Protein AF-A0A7S2GM16-F1 (afdb_monomer_lite)

Organism: NCBI:txid156173

Structure (mmCIF, N/CA/C/O backbone):
data_AF-A0A7S2GM16-F1
#
_entry.id   AF-A0A7S2GM16-F1
#
loop_
_atom_site.group_PDB
_atom_site.id
_atom_site.type_symbol
_atom_site.label_atom_id
_atom_site.label_alt_id
_atom_site.label_comp_id
_atom_site.label_asym_id
_atom_site.label_entity_id
_atom_site.label_seq_id
_atom_site.pdbx_PDB_ins_code
_atom_site.Cartn_x
_atom_site.Cartn_y
_atom_site.Cartn_z
_atom_site.occupancy
_atom_site.B_iso_or_equiv
_atom_site.auth_seq_id
_atom_site.auth_comp_id
_atom_site.auth_asym_id
_atom_site.auth_atom_id
_atom_site.pdbx_PDB_model_num
ATOM 1 N N . ALA A 1 1 ? -54.257 -33.263 -71.274 1.00 41.47 1 ALA A N 1
ATOM 2 C CA . ALA A 1 1 ? -53.957 -34.257 -70.223 1.00 41.47 1 ALA A CA 1
ATOM 3 C C . ALA A 1 1 ? -53.655 -33.520 -68.919 1.00 41.47 1 ALA A C 1
ATOM 5 O O . ALA A 1 1 ? -52.638 -32.842 -68.831 1.00 41.47 1 ALA A O 1
ATOM 6 N N . PHE A 1 2 ? -54.578 -33.559 -67.954 1.00 37.59 2 PHE A N 1
ATOM 7 C CA . PHE A 1 2 ? -54.431 -32.904 -66.650 1.00 37.59 2 PHE A CA 1
ATOM 8 C C . PHE A 1 2 ? -53.407 -33.665 -65.792 1.00 37.59 2 PHE A C 1
ATOM 10 O O . PHE A 1 2 ? -53.568 -34.859 -65.560 1.00 37.59 2 PHE A O 1
ATOM 17 N N . ARG A 1 3 ? -52.358 -32.982 -65.316 1.00 39.34 3 ARG A N 1
ATOM 18 C CA . ARG A 1 3 ? -51.423 -33.506 -64.306 1.00 39.34 3 ARG A CA 1
ATOM 19 C C . ARG A 1 3 ? -51.713 -32.814 -62.976 1.00 39.34 3 ARG A C 1
ATOM 21 O O . ARG A 1 3 ? -51.320 -31.670 -62.764 1.00 39.34 3 ARG A O 1
ATOM 28 N N . THR A 1 4 ? -52.410 -33.507 -62.087 1.00 42.81 4 THR A N 1
ATOM 29 C CA . THR A 1 4 ? -52.607 -33.115 -60.689 1.00 42.81 4 THR A CA 1
ATOM 30 C C . THR A 1 4 ? -51.306 -33.342 -59.912 1.00 42.81 4 THR A C 1
ATOM 32 O O . THR A 1 4 ? -50.813 -34.461 -59.807 1.00 42.81 4 THR A O 1
ATOM 35 N N . LYS A 1 5 ? -50.709 -32.265 -59.386 1.00 40.97 5 LYS A N 1
ATOM 36 C CA . LYS A 1 5 ? -49.578 -32.330 -58.446 1.00 40.97 5 LYS A CA 1
ATOM 37 C C . LYS A 1 5 ? -50.128 -32.352 -57.020 1.00 40.97 5 LYS A C 1
ATOM 39 O O . LYS A 1 5 ? -50.580 -31.329 -56.515 1.00 40.97 5 LYS A O 1
ATOM 44 N N . THR A 1 6 ? -50.058 -33.502 -56.364 1.00 48.09 6 THR A N 1
ATOM 45 C CA . THR A 1 6 ? -50.274 -33.648 -54.922 1.00 48.09 6 THR A CA 1
ATOM 46 C C . THR A 1 6 ? -49.081 -33.054 -54.165 1.00 48.09 6 THR A C 1
ATOM 48 O O . THR A 1 6 ? -47.954 -33.538 -54.263 1.00 48.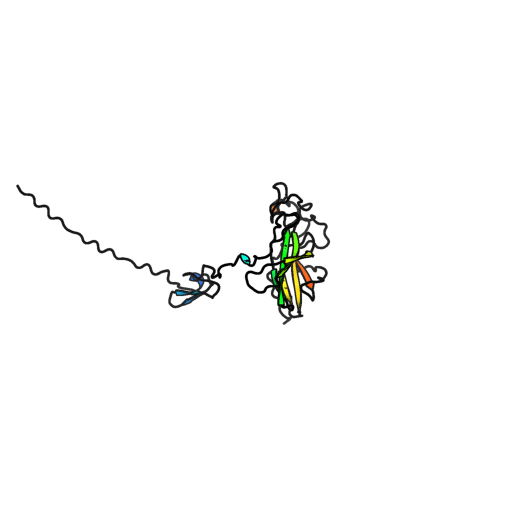09 6 THR A O 1
ATOM 51 N N . ARG A 1 7 ? -49.307 -31.963 -53.423 1.00 44.03 7 ARG A N 1
ATOM 52 C CA . ARG A 1 7 ? -48.325 -31.392 -52.487 1.00 44.03 7 ARG A CA 1
ATOM 53 C C . ARG A 1 7 ? -48.461 -32.103 -51.140 1.00 44.03 7 ARG A C 1
ATOM 55 O O . ARG A 1 7 ? -49.437 -31.900 -50.430 1.00 44.03 7 ARG A O 1
ATOM 62 N N . SER A 1 8 ? -47.472 -32.923 -50.795 1.00 45.03 8 SER A N 1
ATOM 63 C CA . SER A 1 8 ? -47.327 -33.503 -49.457 1.00 45.03 8 SER A CA 1
ATOM 64 C C . SER A 1 8 ? -46.881 -32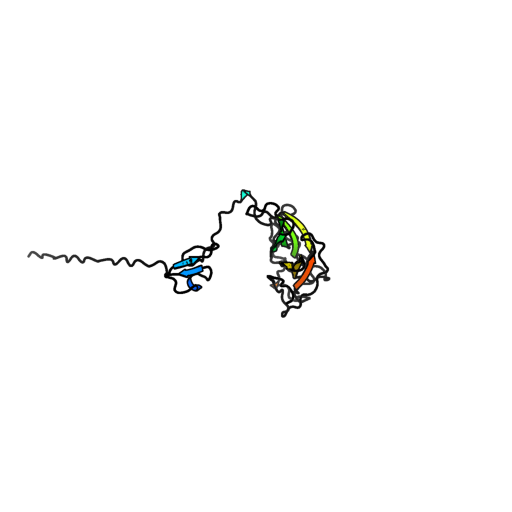.414 -48.479 1.00 45.03 8 SER A C 1
ATOM 66 O O . SER A 1 8 ? -45.767 -31.902 -48.591 1.00 45.03 8 SER A O 1
ATOM 68 N N . MET A 1 9 ? -47.734 -32.062 -47.519 1.00 44.72 9 MET A N 1
ATOM 69 C CA . MET A 1 9 ? -47.421 -31.105 -46.456 1.00 44.72 9 MET A CA 1
ATOM 70 C C . MET A 1 9 ? -46.673 -31.840 -45.335 1.00 44.72 9 MET A C 1
ATOM 72 O O . MET A 1 9 ? -47.249 -32.675 -44.644 1.00 44.72 9 MET A O 1
ATOM 76 N N . ARG A 1 10 ? -45.365 -31.591 -45.192 1.00 48.38 10 ARG A N 1
ATOM 77 C CA . ARG A 1 10 ? -44.560 -32.112 -44.077 1.00 48.38 10 ARG A CA 1
ATOM 78 C C . ARG A 1 10 ? -44.665 -31.140 -42.902 1.00 48.38 10 ARG A C 1
ATOM 80 O O . ARG A 1 10 ? -44.144 -30.032 -42.986 1.00 48.38 10 ARG A O 1
ATOM 87 N N . PHE A 1 11 ? -45.330 -31.553 -41.826 1.00 44.97 11 PHE A N 1
ATOM 88 C CA . PHE A 1 11 ? -45.277 -30.857 -40.542 1.00 44.97 11 PHE A CA 1
ATOM 89 C C . PHE A 1 11 ? -43.912 -31.112 -39.897 1.00 44.97 11 PHE A C 1
ATOM 91 O O . PHE A 1 11 ? -43.595 -32.240 -39.525 1.00 44.97 11 PHE A O 1
ATOM 98 N N . ILE A 1 12 ? -43.090 -30.069 -39.798 1.00 54.00 12 ILE A N 1
ATOM 99 C CA . ILE A 1 12 ? -41.852 -30.088 -39.018 1.00 54.00 12 ILE A CA 1
ATOM 100 C C . ILE A 1 12 ? -42.242 -29.729 -37.584 1.00 54.00 12 ILE A C 1
ATOM 102 O O . ILE A 1 12 ? -42.549 -28.576 -37.292 1.00 54.00 12 ILE A O 1
ATOM 106 N N . ILE A 1 13 ? -42.269 -30.725 -36.700 1.00 54.38 13 ILE A N 1
ATOM 107 C CA . ILE A 1 13 ? -42.375 -30.502 -35.257 1.00 54.38 13 ILE A CA 1
ATOM 108 C C . ILE A 1 13 ? -40.985 -30.070 -34.787 1.00 54.38 13 ILE A C 1
ATOM 110 O O . ILE A 1 13 ? -40.069 -30.886 -34.697 1.00 54.38 13 ILE A O 1
ATOM 114 N N . ALA A 1 14 ? -40.809 -28.774 -34.540 1.00 53.41 14 ALA A N 1
ATOM 115 C CA . ALA A 1 14 ? -39.615 -28.261 -33.888 1.00 53.41 14 ALA A CA 1
ATOM 116 C C . ALA A 1 14 ? -39.682 -28.631 -32.398 1.00 53.41 14 ALA A C 1
ATOM 118 O O . ALA A 1 14 ? -40.444 -28.029 -31.642 1.00 53.41 14 ALA A O 1
ATOM 119 N N . LEU A 1 15 ? -38.907 -29.635 -31.975 1.00 54.19 15 LEU A N 1
ATOM 120 C CA . LEU A 1 15 ? -38.633 -29.845 -30.555 1.00 54.19 15 LEU A CA 1
ATOM 121 C C . LEU A 1 15 ? -37.816 -28.650 -30.051 1.00 54.19 15 LEU A C 1
ATOM 123 O O . LEU A 1 15 ? -36.622 -28.537 -30.322 1.00 54.19 15 LEU A O 1
ATOM 127 N N . LEU A 1 16 ? -38.472 -27.757 -29.315 1.00 50.75 16 LEU A N 1
ATOM 128 C CA . LEU A 1 16 ? -37.807 -26.781 -28.462 1.00 50.75 16 LEU A CA 1
ATOM 129 C C . LEU A 1 16 ? -37.112 -27.549 -27.334 1.00 50.75 16 LEU A C 1
ATOM 131 O O . LEU A 1 16 ? -37.728 -27.893 -26.328 1.00 50.75 16 LEU A O 1
ATOM 135 N N . THR A 1 17 ? -35.827 -27.850 -27.507 1.00 53.28 17 THR A N 1
ATOM 136 C CA . THR A 1 17 ? -34.979 -28.266 -26.391 1.00 53.28 17 THR A CA 1
ATOM 137 C C . THR A 1 17 ? -34.860 -27.075 -25.445 1.00 53.28 17 THR A C 1
ATOM 139 O O . THR A 1 17 ? -34.123 -26.129 -25.734 1.00 53.28 17 THR A O 1
ATOM 142 N N . LEU A 1 18 ? -35.596 -27.101 -24.331 1.00 48.97 18 LEU A N 1
ATOM 143 C CA . LEU A 1 18 ? -35.285 -26.265 -23.176 1.00 48.97 18 LEU A CA 1
ATOM 144 C C . LEU A 1 18 ? -33.856 -26.631 -22.759 1.00 48.97 18 LEU A C 1
ATOM 146 O O . LEU A 1 18 ? -33.623 -27.696 -22.190 1.00 48.97 18 LEU A O 1
ATOM 150 N N . ARG A 1 19 ? -32.873 -25.793 -23.100 1.00 47.03 19 ARG A N 1
ATOM 151 C CA . ARG A 1 19 ? -31.551 -25.901 -22.486 1.00 47.03 19 ARG A CA 1
ATOM 152 C C . ARG A 1 19 ? -31.740 -25.523 -21.025 1.00 47.03 19 ARG A C 1
ATOM 154 O O . ARG A 1 19 ? -32.008 -24.360 -20.731 1.00 47.03 19 ARG A O 1
ATOM 161 N N . CYS A 1 20 ? -31.656 -26.515 -20.141 1.00 53.41 20 CYS A N 1
ATOM 162 C CA . CYS A 1 20 ? -31.526 -26.271 -18.715 1.00 53.41 20 CYS A CA 1
ATOM 163 C C . CYS A 1 20 ? -30.321 -25.341 -18.535 1.00 53.41 20 CYS A C 1
ATOM 165 O O . CYS A 1 20 ? -29.240 -25.610 -19.066 1.00 53.41 20 CYS A O 1
ATOM 167 N N . VAL A 1 21 ? -30.545 -24.201 -17.889 1.00 58.53 21 VAL A N 1
ATOM 168 C CA . VAL A 1 21 ? -29.470 -23.317 -17.438 1.00 58.53 21 VAL A CA 1
ATOM 169 C C . VAL A 1 21 ? -28.547 -24.188 -16.587 1.00 58.53 21 VAL A C 1
ATOM 171 O O . VAL A 1 21 ? -29.053 -24.899 -15.729 1.00 58.53 21 VAL A O 1
ATOM 174 N N . GLY A 1 22 ? -27.256 -24.231 -16.937 1.00 66.62 22 GLY A N 1
ATOM 175 C CA . GLY A 1 22 ? -26.324 -25.306 -16.576 1.00 66.62 22 GLY A CA 1
ATOM 176 C C . GLY A 1 22 ? -26.497 -25.823 -15.152 1.00 66.62 22 GLY A C 1
ATOM 177 O O . GLY A 1 22 ? -26.212 -25.105 -14.201 1.00 66.62 22 GLY A O 1
ATOM 178 N N . ALA A 1 23 ? -26.980 -27.060 -15.049 1.00 84.75 23 ALA A N 1
ATOM 179 C CA . ALA A 1 23 ? -27.006 -27.810 -13.808 1.00 84.75 23 ALA A CA 1
ATOM 180 C C . ALA A 1 23 ? -25.574 -27.948 -13.274 1.00 84.75 23 ALA A C 1
ATOM 182 O O . ALA A 1 23 ? -24.678 -28.274 -14.053 1.00 84.75 23 ALA A O 1
ATOM 183 N N . CYS A 1 24 ? -25.356 -27.691 -11.987 1.00 95.00 24 CYS A N 1
ATOM 184 C CA . CYS A 1 24 ? -24.074 -27.984 -11.347 1.00 95.00 24 CYS A CA 1
ATOM 185 C C . CYS A 1 24 ? -24.020 -29.457 -10.911 1.00 95.00 24 CYS A C 1
ATOM 187 O O . CYS A 1 24 ? -25.051 -30.035 -10.552 1.00 95.00 24 CYS A O 1
ATOM 189 N N . ASP A 1 25 ? -22.820 -30.039 -10.901 1.00 96.06 25 ASP A N 1
ATOM 190 C CA . ASP A 1 25 ? -22.561 -31.378 -10.357 1.00 96.06 25 ASP A CA 1
ATOM 191 C C . ASP A 1 25 ? -21.722 -31.308 -9.065 1.00 96.06 25 ASP A C 1
ATOM 193 O O . ASP A 1 25 ? -21.774 -32.213 -8.230 1.00 96.06 25 ASP A O 1
ATOM 197 N N . SER A 1 26 ? -20.948 -30.233 -8.876 1.00 96.19 26 SER A N 1
ATOM 198 C CA . SER A 1 26 ? -20.112 -29.999 -7.694 1.00 96.19 26 SER A CA 1
ATOM 199 C C . SER A 1 26 ? -19.930 -28.508 -7.384 1.00 96.19 26 SER A C 1
ATOM 201 O O . SER A 1 26 ? -20.184 -27.647 -8.224 1.00 96.19 26 SER A O 1
ATOM 203 N N . ASP A 1 27 ? -19.405 -28.187 -6.198 1.00 97.12 27 ASP A N 1
ATOM 204 C CA . ASP A 1 27 ? -19.079 -26.804 -5.799 1.00 97.12 27 ASP A CA 1
ATOM 205 C C . ASP A 1 27 ? -18.061 -26.126 -6.741 1.00 97.12 27 ASP A C 1
ATOM 207 O O . ASP A 1 27 ? -18.001 -24.896 -6.820 1.00 97.12 27 ASP A O 1
ATOM 211 N N . ALA A 1 28 ? -17.282 -26.913 -7.494 1.00 96.75 28 ALA A N 1
ATOM 212 C CA . ALA A 1 28 ? -16.361 -26.398 -8.504 1.00 96.75 28 ALA A CA 1
ATOM 213 C C . ALA A 1 28 ? -17.100 -25.711 -9.666 1.00 96.75 28 ALA A C 1
ATOM 215 O O . ALA A 1 28 ? -16.627 -24.691 -10.167 1.00 96.75 28 ALA A O 1
ATOM 216 N N . ASP A 1 29 ? -18.281 -26.213 -10.043 1.00 96.38 29 ASP A N 1
ATOM 217 C CA . ASP A 1 29 ? -19.138 -25.602 -11.071 1.00 96.38 29 ASP A CA 1
ATOM 218 C C . ASP A 1 29 ? -19.742 -24.275 -10.587 1.00 96.38 29 ASP A C 1
ATOM 220 O O . ASP A 1 29 ? -20.138 -23.429 -11.386 1.00 96.38 29 ASP A O 1
ATOM 224 N N . CYS A 1 30 ? -19.750 -24.067 -9.267 1.00 96.44 30 CYS A N 1
ATOM 225 C CA . CYS A 1 30 ? -20.129 -22.827 -8.598 1.00 96.44 30 CYS A CA 1
ATOM 226 C C . CYS A 1 30 ? -18.911 -21.948 -8.266 1.00 96.44 30 CYS A C 1
ATOM 228 O O . CYS A 1 30 ? -18.959 -21.130 -7.344 1.00 96.44 30 CYS A O 1
ATOM 230 N N . SER A 1 31 ? -17.792 -22.133 -8.978 1.00 96.25 31 SER A N 1
ATOM 231 C CA . SER A 1 31 ? -16.547 -21.365 -8.820 1.00 96.25 31 SER A CA 1
ATOM 232 C C . SER A 1 31 ? -15.938 -21.415 -7.411 1.00 96.25 31 SER A C 1
ATOM 234 O O . SER A 1 31 ? -15.150 -20.538 -7.058 1.00 96.25 31 SER A O 1
ATOM 236 N N . TYR A 1 32 ? -16.327 -22.395 -6.585 1.00 97.12 32 TYR A N 1
ATOM 237 C CA . TYR A 1 32 ? -16.067 -22.431 -5.137 1.00 97.12 32 TYR A CA 1
ATOM 238 C C . TYR A 1 32 ? -16.573 -21.200 -4.360 1.00 97.12 32 TYR A C 1
ATOM 240 O O . TYR A 1 32 ? -16.211 -20.988 -3.203 1.00 97.12 32 TYR A O 1
ATOM 248 N N . ASN A 1 33 ? -17.449 -20.408 -4.977 1.00 97.56 33 ASN A N 1
ATOM 249 C CA . ASN A 1 33 ? -18.100 -19.232 -4.402 1.00 97.56 33 ASN A CA 1
ATOM 250 C C . ASN A 1 33 ? -19.549 -19.539 -3.988 1.00 97.56 33 ASN A C 1
ATOM 252 O O . ASN A 1 33 ? -20.377 -18.645 -3.813 1.00 97.56 33 ASN A O 1
ATOM 256 N N . GLY A 1 34 ? -19.885 -20.816 -3.876 1.00 96.25 34 GLY A N 1
ATOM 257 C CA . GLY A 1 34 ? -21.211 -21.311 -3.566 1.00 96.25 34 GLY A CA 1
ATOM 258 C C . GLY A 1 34 ? -21.191 -22.823 -3.439 1.00 96.25 34 GLY A C 1
ATOM 259 O O . GLY A 1 34 ? -20.155 -23.456 -3.640 1.00 96.25 34 GLY A O 1
ATOM 260 N N . GLN A 1 35 ? -22.346 -23.378 -3.104 1.00 97.81 35 GLN A N 1
ATOM 261 C CA . GLN A 1 35 ? -22.551 -24.819 -3.014 1.00 97.81 35 GLN A CA 1
ATOM 262 C C . GLN A 1 35 ? -23.448 -25.289 -4.148 1.00 97.81 35 GLN A C 1
ATOM 264 O O . GLN A 1 35 ? -24.428 -24.615 -4.474 1.00 97.81 35 GLN A O 1
ATOM 269 N N . CYS A 1 36 ? -23.143 -26.449 -4.716 1.00 97.00 36 CYS A N 1
ATOM 270 C CA . CYS A 1 36 ? -24.054 -27.095 -5.643 1.00 97.00 36 CYS A CA 1
ATOM 271 C C . CYS A 1 36 ? -25.136 -27.862 -4.872 1.00 97.00 36 CYS A C 1
ATOM 273 O O . CYS A 1 36 ? -24.854 -28.868 -4.219 1.00 97.00 36 CYS A O 1
ATOM 275 N N . VAL A 1 37 ? -26.381 -27.391 -4.946 1.00 96.56 37 VAL A N 1
ATOM 276 C CA . VAL A 1 37 ? -27.532 -27.985 -4.256 1.00 96.56 37 VAL A CA 1
ATOM 277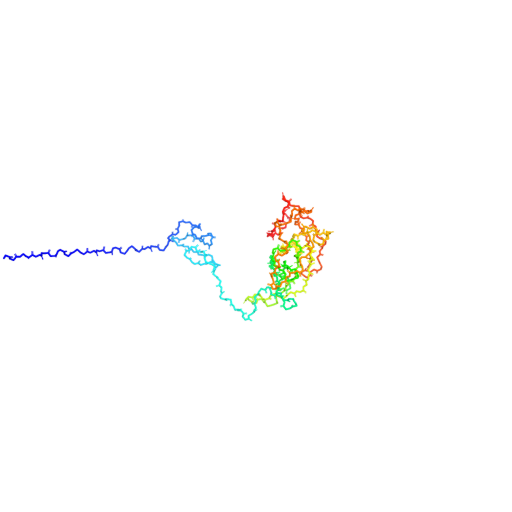 C C . VAL A 1 37 ? -28.643 -28.215 -5.269 1.00 96.56 37 VAL A C 1
ATOM 279 O O . VAL A 1 37 ? -29.067 -27.282 -5.944 1.00 96.56 37 VAL A O 1
ATOM 282 N N . ASP A 1 38 ? -29.106 -29.460 -5.393 1.00 93.94 38 ASP A N 1
ATOM 283 C CA . ASP A 1 38 ? -30.172 -29.848 -6.327 1.00 93.94 38 ASP A CA 1
ATOM 284 C C . ASP A 1 38 ? -29.935 -29.345 -7.762 1.00 93.94 38 ASP A C 1
ATOM 286 O O . ASP A 1 38 ? -30.832 -28.818 -8.418 1.00 93.94 38 ASP A O 1
ATOM 290 N N . GLN A 1 39 ? -28.698 -29.499 -8.246 1.00 94.19 39 GLN A N 1
ATOM 291 C CA . GLN A 1 39 ? -28.254 -29.036 -9.563 1.00 94.19 39 GLN A CA 1
ATOM 292 C C . GLN A 1 39 ? -28.299 -27.512 -9.770 1.00 94.19 39 GLN A C 1
ATOM 294 O O . GLN A 1 39 ? -28.187 -27.044 -10.901 1.00 94.19 39 GLN A O 1
ATOM 299 N N . ALA A 1 40 ? -28.405 -26.717 -8.707 1.00 95.50 40 ALA A N 1
ATOM 300 C CA . ALA A 1 40 ? -28.319 -25.265 -8.764 1.00 95.50 40 ALA A CA 1
ATOM 301 C C . ALA A 1 40 ? -27.238 -24.731 -7.817 1.00 95.50 40 ALA A C 1
ATOM 303 O O . ALA A 1 40 ? -27.064 -25.208 -6.696 1.00 95.50 40 ALA A O 1
ATOM 304 N N . CYS A 1 41 ? -26.521 -23.697 -8.253 1.00 97.00 41 CYS A N 1
ATOM 305 C CA . CYS A 1 41 ? -25.541 -23.041 -7.401 1.00 97.00 41 CYS A CA 1
ATOM 306 C C . CYS A 1 41 ? -26.215 -22.100 -6.398 1.00 97.00 41 CYS A C 1
ATOM 308 O O . CYS A 1 41 ? -26.831 -21.099 -6.771 1.00 97.00 41 CYS A O 1
ATOM 310 N N . LEU A 1 42 ? -26.038 -22.391 -5.110 1.00 97.50 42 LEU A N 1
ATOM 311 C CA . LEU A 1 42 ? -26.372 -21.499 -4.009 1.00 97.50 42 LEU A CA 1
ATOM 312 C C . LEU A 1 42 ? -25.136 -20.674 -3.636 1.00 97.50 42 LEU A C 1
ATOM 314 O O . LEU A 1 42 ? -24.246 -21.143 -2.926 1.00 97.50 42 LEU A O 1
ATOM 318 N N . CYS A 1 43 ? -25.069 -19.444 -4.140 1.00 97.62 43 CYS A N 1
ATOM 319 C CA . CYS A 1 43 ? -23.916 -18.570 -3.937 1.00 97.62 43 CYS A CA 1
ATOM 320 C C . CYS A 1 43 ? -23.797 -18.060 -2.501 1.00 97.62 43 CYS A C 1
ATOM 322 O O . CYS A 1 43 ? -24.795 -17.757 -1.843 1.00 97.62 43 CYS A O 1
ATOM 324 N N . VAL A 1 44 ? -22.557 -17.884 -2.039 1.00 97.06 44 VAL A N 1
ATOM 325 C CA . VAL A 1 44 ? -22.282 -17.077 -0.843 1.00 97.06 44 VAL A CA 1
ATOM 326 C C . VAL A 1 44 ? -22.626 -15.604 -1.121 1.00 97.06 44 VAL A C 1
ATOM 328 O O . VAL A 1 44 ? -22.574 -15.180 -2.278 1.00 97.06 44 VAL A O 1
ATOM 331 N N . PRO A 1 45 ? -22.957 -14.788 -0.099 1.00 96.00 45 PRO A N 1
ATOM 332 C CA . PRO A 1 45 ? -23.539 -13.454 -0.301 1.00 96.00 45 PRO A CA 1
ATOM 333 C C . PRO A 1 45 ? -22.737 -12.498 -1.200 1.00 96.00 45 PRO A C 1
ATOM 335 O O . PRO A 1 45 ? -23.311 -11.595 -1.810 1.00 96.00 45 PRO A O 1
ATOM 338 N N . GLN A 1 46 ? -21.416 -12.682 -1.277 1.00 95.94 46 GLN A N 1
ATOM 339 C CA . GLN A 1 46 ? -20.489 -11.861 -2.058 1.00 95.94 46 GLN A CA 1
ATOM 340 C C . GLN A 1 46 ? -20.544 -12.144 -3.569 1.00 95.94 46 GLN A C 1
ATOM 342 O O . GLN A 1 46 ? -19.978 -11.372 -4.348 1.00 95.94 46 GLN A O 1
ATOM 347 N N . PHE A 1 47 ? -21.221 -13.215 -3.991 1.00 97.25 47 PHE A N 1
ATOM 348 C CA . PHE A 1 47 ? -21.286 -13.662 -5.378 1.00 97.25 47 PHE A CA 1
ATOM 349 C C . PHE A 1 47 ? -22.724 -13.930 -5.823 1.00 97.25 47 PHE A C 1
ATOM 351 O O . PHE A 1 47 ? -23.636 -14.145 -5.028 1.00 97.25 47 PHE A O 1
ATOM 358 N N . ARG A 1 48 ? -22.928 -13.878 -7.134 1.00 95.94 48 ARG A N 1
ATOM 359 C CA . ARG A 1 48 ? -24.193 -14.128 -7.820 1.00 95.94 48 ARG A CA 1
ATOM 360 C C . ARG A 1 48 ? -23.918 -14.703 -9.208 1.00 95.94 48 ARG A C 1
ATOM 362 O O . ARG A 1 48 ? -22.768 -14.856 -9.613 1.00 95.94 48 ARG A O 1
ATOM 369 N N . GLY A 1 49 ? -24.988 -14.940 -9.960 1.00 94.44 49 GLY A N 1
ATOM 370 C CA . GLY A 1 49 ? -24.921 -15.592 -11.265 1.00 94.44 49 GLY A CA 1
ATOM 371 C C . GLY A 1 49 ? -25.155 -17.092 -11.137 1.00 94.44 49 GLY A C 1
ATOM 372 O O . GLY A 1 49 ? -25.187 -17.632 -10.036 1.00 94.44 49 GLY A O 1
ATOM 373 N N . ASN A 1 50 ? -25.343 -17.761 -12.271 1.00 95.00 50 ASN A N 1
ATOM 374 C CA . ASN A 1 50 ? -25.699 -19.183 -12.280 1.00 95.00 50 ASN A CA 1
ATOM 375 C C . ASN A 1 50 ? -24.551 -20.084 -11.800 1.00 95.00 50 ASN A C 1
ATOM 377 O O . ASN A 1 50 ? -24.816 -21.196 -11.368 1.00 95.00 50 ASN A O 1
ATOM 381 N N . ALA A 1 51 ? -23.307 -19.5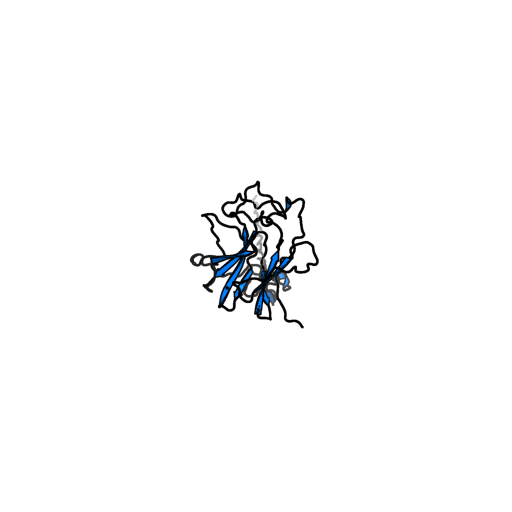98 -11.867 1.00 96.00 51 ALA A N 1
ATOM 382 C CA . ALA A 1 51 ? -22.094 -20.304 -11.453 1.00 96.00 51 ALA A CA 1
ATOM 383 C C . ALA A 1 51 ? -21.349 -19.585 -10.307 1.00 96.00 51 ALA A C 1
ATOM 385 O O . ALA A 1 51 ? -20.169 -19.847 -10.073 1.00 96.00 51 ALA A O 1
ATOM 386 N N . CYS A 1 52 ? -22.008 -18.640 -9.618 1.00 96.94 52 CYS A N 1
ATOM 387 C CA . CYS A 1 52 ? -21.403 -17.795 -8.574 1.00 96.94 52 CYS A CA 1
ATOM 388 C C . CYS A 1 52 ? -20.094 -17.109 -9.012 1.00 96.94 52 CYS A C 1
ATOM 390 O O . CYS A 1 52 ? -19.149 -16.935 -8.242 1.00 96.94 52 CYS A O 1
ATOM 392 N N . ASP A 1 53 ? -20.046 -16.723 -10.281 1.00 96.12 53 ASP A N 1
ATOM 393 C CA . ASP A 1 53 ? -18.888 -16.194 -10.998 1.00 96.12 53 ASP A CA 1
ATOM 394 C C . ASP A 1 53 ? -18.921 -14.665 -11.138 1.00 96.12 53 ASP A C 1
ATOM 396 O O . ASP A 1 53 ? -17.987 -14.048 -11.651 1.00 96.12 53 ASP A O 1
ATOM 400 N N . ILE A 1 54 ? -19.991 -14.028 -10.658 1.00 95.62 54 ILE A N 1
ATOM 401 C CA . ILE A 1 54 ? -20.179 -12.582 -10.721 1.00 95.62 54 ILE A CA 1
ATOM 402 C C . ILE A 1 54 ? -20.170 -12.026 -9.303 1.00 95.62 54 ILE A C 1
ATOM 404 O O . ILE A 1 54 ? -20.941 -12.462 -8.452 1.00 95.62 54 ILE A O 1
ATOM 408 N N . PHE A 1 55 ? -19.358 -11.002 -9.051 1.00 95.25 55 PHE A N 1
ATOM 409 C CA . PHE A 1 55 ? -19.411 -10.294 -7.776 1.00 95.25 55 PHE A CA 1
ATOM 410 C C . PHE A 1 55 ? -20.773 -9.626 -7.550 1.00 95.25 55 PHE A C 1
ATOM 412 O O . PHE A 1 55 ? -21.357 -8.985 -8.434 1.00 95.25 55 PHE A O 1
ATOM 419 N N . ASN A 1 56 ? -21.265 -9.753 -6.324 1.00 94.94 56 ASN A N 1
ATOM 420 C CA . ASN A 1 56 ? -22.511 -9.164 -5.867 1.00 94.94 56 ASN A CA 1
ATOM 421 C C . ASN A 1 56 ? -22.233 -7.872 -5.084 1.00 94.94 56 ASN A C 1
ATOM 423 O O . ASN A 1 56 ? -22.368 -7.823 -3.864 1.00 94.94 56 ASN A O 1
ATOM 427 N N . PHE A 1 57 ? -21.775 -6.834 -5.788 1.00 89.25 57 PHE A N 1
ATOM 428 C CA . PHE A 1 57 ? -21.534 -5.520 -5.192 1.00 89.25 57 PHE A CA 1
ATOM 429 C C . PHE A 1 57 ? -22.795 -4.656 -5.199 1.00 89.25 57 PHE A C 1
ATOM 431 O O . PHE A 1 57 ? -23.548 -4.645 -6.175 1.00 89.25 57 PHE A O 1
ATOM 438 N N . GLU A 1 58 ? -22.977 -3.871 -4.140 1.00 85.06 58 GLU A N 1
ATOM 439 C CA . GLU A 1 58 ? -23.911 -2.747 -4.166 1.00 85.06 58 GLU A CA 1
ATOM 440 C C . GLU A 1 58 ? -23.409 -1.652 -5.126 1.00 85.06 58 GLU A C 1
ATOM 442 O O . GLU A 1 58 ? -22.193 -1.501 -5.308 1.00 85.06 58 GLU A O 1
ATOM 447 N N . PRO A 1 59 ? -24.315 -0.872 -5.748 1.00 86.19 59 PRO A N 1
ATOM 448 C CA . PRO A 1 59 ? -23.926 0.283 -6.544 1.00 86.19 59 PRO A CA 1
ATOM 449 C C . PRO A 1 59 ? -23.048 1.252 -5.748 1.00 86.19 59 PRO A C 1
ATOM 451 O O . PRO A 1 59 ? -23.320 1.568 -4.592 1.00 86.19 59 PRO A O 1
ATOM 454 N N . LEU A 1 60 ? -22.000 1.750 -6.399 1.00 87.25 60 LEU A N 1
ATOM 455 C CA . LEU A 1 60 ? -21.066 2.691 -5.801 1.00 87.25 60 LEU A CA 1
ATOM 456 C C . LEU A 1 60 ? -21.622 4.119 -5.872 1.00 87.25 60 LEU A C 1
ATOM 458 O O . LEU A 1 60 ? -21.798 4.660 -6.964 1.00 87.25 60 LEU A O 1
ATOM 462 N N . ASP A 1 61 ? -21.839 4.748 -4.719 1.00 86.12 61 ASP A N 1
ATOM 463 C CA . ASP A 1 61 ? -22.123 6.182 -4.642 1.00 86.12 61 ASP A CA 1
ATOM 464 C C . ASP A 1 61 ? -20.818 6.984 -4.728 1.00 86.12 61 ASP A C 1
ATOM 466 O O . ASP A 1 61 ? -20.091 7.147 -3.748 1.00 86.12 61 ASP A O 1
ATOM 470 N N . LEU A 1 62 ? -20.517 7.483 -5.927 1.00 86.81 62 LEU A N 1
ATOM 471 C CA . LEU A 1 62 ? -19.307 8.261 -6.199 1.00 86.81 62 LEU A CA 1
ATOM 472 C C . LEU A 1 62 ? -19.287 9.627 -5.498 1.00 86.81 62 LEU A C 1
ATOM 474 O O . LEU A 1 62 ? -18.219 10.233 -5.405 1.00 86.81 62 LEU A O 1
ATOM 478 N N . THR A 1 63 ? -20.428 10.127 -5.010 1.00 86.88 63 THR A N 1
ATOM 479 C CA . THR A 1 63 ? -20.484 11.430 -4.325 1.00 86.88 63 THR A CA 1
ATOM 480 C C . THR A 1 63 ? -19.795 11.410 -2.961 1.00 86.88 63 THR A C 1
ATOM 482 O O . THR A 1 63 ? -19.409 12.463 -2.461 1.00 86.88 63 THR A O 1
ATOM 485 N N . LYS A 1 64 ? -19.573 10.215 -2.401 1.00 82.62 64 LYS A N 1
ATOM 486 C CA . LYS A 1 64 ? -18.885 9.990 -1.123 1.00 82.62 64 LYS A CA 1
ATOM 487 C C . LYS A 1 64 ? -17.361 9.871 -1.240 1.00 82.62 64 LYS A C 1
ATOM 489 O O . LYS A 1 64 ? -16.699 9.593 -0.249 1.00 82.62 64 LYS A O 1
ATOM 494 N N . GLY A 1 65 ? -16.804 10.034 -2.442 1.00 85.31 65 GLY A N 1
ATOM 495 C CA . GLY A 1 65 ? -15.389 9.771 -2.700 1.00 85.31 65 GLY A CA 1
ATOM 496 C C . GLY A 1 65 ? -15.073 8.272 -2.787 1.00 85.31 65 GLY A C 1
ATOM 497 O O . GLY A 1 65 ? -15.918 7.414 -2.548 1.00 85.31 65 GLY A O 1
ATOM 498 N N . THR A 1 66 ? -13.855 7.925 -3.216 1.00 88.88 66 THR A N 1
ATOM 499 C CA . THR A 1 66 ? -13.476 6.516 -3.432 1.00 88.88 66 THR A CA 1
ATOM 500 C C . THR A 1 66 ? -11.995 6.265 -3.173 1.00 88.88 66 THR A C 1
ATOM 502 O O . THR A 1 66 ? -11.144 6.744 -3.929 1.00 88.88 66 THR A O 1
ATOM 505 N N . GLY A 1 67 ? -11.686 5.424 -2.188 1.00 91.88 67 GLY A N 1
ATOM 506 C CA . GLY A 1 67 ? -10.331 4.945 -1.932 1.00 91.88 67 GLY A CA 1
ATOM 507 C C . GLY A 1 67 ? -9.348 6.070 -1.596 1.00 91.88 67 GLY A C 1
ATOM 508 O O . GLY A 1 67 ? -9.734 7.135 -1.121 1.00 91.88 67 GLY A O 1
ATOM 509 N N . LEU A 1 68 ? -8.061 5.824 -1.846 1.00 94.12 68 LEU A N 1
ATOM 510 C CA . LEU A 1 68 ? -7.001 6.823 -1.711 1.00 94.12 68 LEU A CA 1
ATOM 511 C C . LEU A 1 68 ? -6.785 7.544 -3.048 1.00 94.12 68 LEU A C 1
ATOM 513 O O . LEU A 1 68 ? -6.412 6.919 -4.042 1.00 94.12 68 LEU A O 1
ATOM 517 N N . ARG A 1 69 ? -6.992 8.864 -3.074 1.00 92.81 69 ARG A N 1
ATOM 518 C CA . ARG A 1 69 ? -6.873 9.708 -4.280 1.00 92.81 69 ARG A CA 1
ATOM 519 C C . ARG A 1 69 ? -5.849 10.825 -4.082 1.00 92.81 69 ARG A C 1
ATOM 521 O O . ARG A 1 69 ? -6.165 12.004 -4.203 1.00 92.81 69 ARG A O 1
ATOM 528 N N . THR A 1 70 ? -4.610 10.459 -3.756 1.00 92.31 70 THR A N 1
ATOM 529 C CA . THR A 1 70 ? -3.541 11.439 -3.520 1.00 92.31 70 THR A CA 1
ATOM 530 C C . THR A 1 70 ? -3.267 12.286 -4.768 1.00 92.31 70 THR A C 1
ATOM 532 O O . THR A 1 70 ? -2.871 11.774 -5.819 1.00 92.31 70 THR A O 1
ATOM 535 N N . VAL A 1 71 ? -3.405 13.605 -4.620 1.00 90.56 71 VAL A N 1
ATOM 536 C CA . VAL A 1 71 ? -2.972 14.615 -5.594 1.00 90.56 71 VAL A CA 1
ATOM 537 C C . VAL A 1 71 ? -1.859 15.443 -4.963 1.00 90.56 71 VAL A C 1
ATOM 539 O O . VAL A 1 71 ? -1.985 15.915 -3.833 1.00 90.56 71 VAL A O 1
ATOM 542 N N . ARG A 1 72 ? -0.749 15.617 -5.682 1.00 84.06 72 ARG A N 1
ATOM 543 C CA . ARG A 1 72 ? 0.389 16.429 -5.241 1.00 84.06 72 ARG A CA 1
ATOM 544 C C . ARG A 1 72 ? 0.793 17.379 -6.357 1.00 84.06 72 ARG A C 1
ATOM 546 O O . ARG A 1 72 ? 1.114 16.919 -7.446 1.00 84.06 72 ARG A O 1
ATOM 553 N N . SER A 1 73 ? 0.813 18.681 -6.067 1.00 85.69 73 SER A N 1
ATOM 554 C CA . SER A 1 73 ? 1.160 19.723 -7.050 1.00 85.69 73 SER A CA 1
ATOM 555 C C . SER A 1 73 ? 0.351 19.572 -8.347 1.00 85.69 73 SER A C 1
ATOM 557 O O . SER A 1 73 ? 0.926 19.466 -9.426 1.00 85.69 73 SER A O 1
ATOM 559 N N . ASP A 1 74 ? -0.974 19.453 -8.207 1.00 88.19 74 ASP A N 1
ATOM 560 C CA . ASP A 1 74 ? -1.942 19.257 -9.301 1.00 88.19 74 ASP A CA 1
ATOM 561 C C . ASP A 1 74 ? -1.716 18.007 -10.168 1.00 88.19 74 ASP A C 1
ATOM 563 O O . ASP A 1 74 ? -2.234 17.893 -11.276 1.00 88.19 74 ASP A O 1
ATOM 567 N N . SER A 1 75 ? -0.962 17.036 -9.650 1.00 92.31 75 SER A N 1
ATOM 568 C CA . SER A 1 75 ? -0.615 15.805 -10.349 1.00 92.31 75 SER A CA 1
ATOM 569 C C . SER A 1 75 ? -1.024 14.586 -9.529 1.00 92.31 75 SER A C 1
ATOM 571 O O . SER A 1 75 ? -0.695 14.474 -8.343 1.00 92.31 75 SER A O 1
ATOM 573 N N . GLN A 1 76 ? -1.745 13.656 -10.158 1.00 94.25 76 GLN A N 1
ATOM 574 C CA . GLN A 1 76 ? -2.143 12.406 -9.505 1.00 94.25 76 GLN A CA 1
ATOM 575 C C . GLN A 1 76 ? -0.919 11.539 -9.190 1.00 94.25 76 GLN A C 1
ATOM 577 O O . GLN A 1 76 ? 0.050 11.488 -9.955 1.00 94.25 76 GLN A O 1
ATOM 582 N N . VAL A 1 77 ? -0.974 10.847 -8.056 1.00 94.81 77 VAL A N 1
ATOM 583 C CA . VAL A 1 77 ? 0.074 9.936 -7.594 1.00 94.81 77 VAL A CA 1
ATOM 584 C C . VAL A 1 77 ? -0.414 8.501 -7.744 1.00 94.81 77 VAL A C 1
ATOM 586 O O . VAL A 1 77 ? -1.528 8.180 -7.339 1.00 94.81 77 VAL A O 1
ATOM 589 N N . SER A 1 78 ? 0.423 7.630 -8.310 1.00 95.94 78 SER A N 1
ATOM 590 C CA . SER A 1 78 ? 0.120 6.198 -8.320 1.00 95.94 78 SER A CA 1
ATOM 591 C C . SER A 1 78 ? 0.319 5.613 -6.932 1.00 95.94 78 SER A C 1
ATOM 593 O O . SER A 1 78 ? 1.303 5.931 -6.257 1.00 95.94 78 SER A O 1
ATOM 595 N N . SER A 1 79 ? -0.549 4.684 -6.558 1.00 95.38 79 SER A N 1
ATOM 596 C CA . SER A 1 79 ? -0.419 3.884 -5.348 1.00 95.38 79 SER A CA 1
ATOM 597 C C . SER A 1 79 ? -0.626 2.394 -5.640 1.00 95.38 79 SER A C 1
ATOM 599 O O . SER A 1 79 ? -1.183 2.028 -6.676 1.00 95.38 79 SER A O 1
ATOM 601 N N . TRP A 1 80 ? -0.113 1.531 -4.764 1.00 93.31 80 TRP A N 1
ATOM 602 C CA . TRP A 1 80 ? -0.224 0.070 -4.857 1.00 93.31 80 TRP A CA 1
ATOM 603 C C . TRP A 1 80 ? -0.197 -0.572 -3.468 1.00 93.31 80 TRP A C 1
ATOM 605 O O . TRP A 1 80 ? 0.355 0.007 -2.534 1.00 93.31 80 TRP A O 1
ATOM 615 N N . GLY A 1 81 ? -0.770 -1.773 -3.342 1.00 86.62 81 GLY A N 1
ATOM 616 C CA . GLY A 1 81 ? -0.687 -2.573 -2.116 1.00 86.62 81 GLY A CA 1
ATOM 617 C C . GLY A 1 81 ? -1.275 -1.862 -0.896 1.00 86.62 81 GLY A C 1
ATOM 618 O O . GLY A 1 81 ? -0.568 -1.626 0.075 1.00 86.62 81 GLY A O 1
ATOM 619 N N . GLY A 1 82 ? -2.546 -1.456 -0.973 1.00 87.50 82 GLY A N 1
ATOM 620 C CA . GLY A 1 82 ? -3.243 -0.781 0.123 1.00 87.50 82 GLY A CA 1
ATOM 621 C C . GLY A 1 82 ? -3.772 -1.769 1.164 1.00 87.50 82 GLY A C 1
ATOM 622 O O . GLY A 1 82 ? -4.834 -2.353 0.963 1.00 87.50 82 GLY A O 1
ATOM 623 N N . SER A 1 83 ? -3.071 -1.926 2.286 1.00 92.38 83 SER A N 1
ATOM 624 C CA . SER A 1 83 ? -3.556 -2.697 3.436 1.00 92.38 83 SER A CA 1
ATOM 625 C C . SER A 1 83 ? -4.473 -1.838 4.291 1.00 92.38 83 SER A C 1
ATOM 627 O O . SER A 1 83 ? -4.032 -0.813 4.809 1.00 92.38 83 SER A O 1
ATOM 629 N N . VAL A 1 84 ? -5.724 -2.267 4.467 1.00 94.19 84 VAL A N 1
ATOM 630 C CA . VAL A 1 84 ? -6.738 -1.554 5.254 1.00 94.19 84 VAL A CA 1
ATOM 631 C C . VAL A 1 84 ? -7.070 -2.332 6.521 1.00 94.19 84 VAL A C 1
ATOM 633 O O . VAL A 1 84 ? -7.354 -3.526 6.456 1.00 94.19 84 VAL A O 1
ATOM 636 N N . LEU A 1 85 ? -7.082 -1.647 7.662 1.00 94.06 85 LEU A N 1
ATOM 637 C CA . LEU A 1 85 ? -7.467 -2.213 8.950 1.00 94.06 85 LEU A CA 1
ATOM 638 C C . LEU A 1 85 ? -8.314 -1.208 9.733 1.00 94.06 85 LEU A C 1
ATOM 640 O O . LEU A 1 85 ? -7.987 -0.023 9.783 1.00 94.06 85 LEU A O 1
ATOM 644 N N . GLN A 1 86 ? -9.391 -1.687 10.353 1.00 94.38 86 GLN A N 1
ATOM 645 C CA . GLN A 1 86 ? -10.103 -0.914 11.365 1.00 94.38 86 GLN A CA 1
ATOM 646 C C . GLN A 1 86 ? -9.333 -1.016 12.686 1.00 94.38 86 GLN A C 1
ATOM 648 O O . GLN A 1 86 ? -9.105 -2.125 13.172 1.00 94.38 86 GLN A O 1
ATOM 653 N N . ALA A 1 87 ? -8.881 0.115 13.221 1.00 93.62 87 ALA A N 1
ATOM 654 C CA . ALA A 1 87 ? -8.098 0.165 14.454 1.00 93.62 87 ALA A CA 1
ATOM 655 C C . ALA A 1 87 ? -8.985 0.387 15.691 1.00 93.62 87 ALA A C 1
ATOM 657 O O . ALA A 1 87 ? -10.200 0.557 15.586 1.00 93.62 87 ALA A O 1
ATOM 658 N N . ASP A 1 88 ? -8.368 0.386 16.876 1.00 92.19 88 ASP A N 1
ATOM 659 C CA . ASP A 1 88 ? -9.080 0.547 18.159 1.00 92.19 88 ASP A CA 1
ATOM 660 C C . ASP A 1 88 ? -9.721 1.925 18.341 1.00 92.19 88 ASP A C 1
ATOM 662 O O . ASP A 1 88 ? -10.631 2.081 19.151 1.00 92.19 88 ASP A O 1
ATOM 666 N N . ASP A 1 89 ? -9.254 2.929 17.599 1.00 93.19 89 ASP A N 1
ATOM 667 C CA . ASP A 1 89 ? -9.867 4.258 17.559 1.00 93.19 89 ASP A CA 1
ATOM 668 C C . ASP A 1 89 ? -11.169 4.286 16.733 1.00 93.19 89 ASP A C 1
ATOM 670 O O . ASP A 1 89 ? -11.826 5.323 16.636 1.00 93.19 89 ASP A O 1
ATOM 674 N N . GLY A 1 90 ? -11.559 3.145 16.155 1.00 93.25 90 GLY A N 1
ATOM 675 C CA . GLY A 1 90 ? -12.755 2.972 15.340 1.00 93.25 90 GLY A CA 1
ATOM 676 C C . GLY A 1 90 ? -12.594 3.422 13.888 1.00 93.25 90 GLY A C 1
ATOM 677 O O . GLY A 1 90 ? -13.520 3.209 13.099 1.00 93.25 90 GLY A O 1
ATOM 678 N N . LEU A 1 91 ? -11.446 4.000 13.517 1.00 95.56 91 LEU A N 1
ATOM 679 C CA . LEU A 1 91 ? -11.176 4.514 12.179 1.00 95.56 91 LEU A CA 1
ATOM 680 C C . LEU A 1 91 ? -10.623 3.417 11.266 1.00 95.56 91 LEU A C 1
ATOM 682 O O . LEU A 1 91 ? -10.041 2.422 11.709 1.00 95.56 91 LEU A O 1
ATOM 686 N N . PHE A 1 92 ? -10.772 3.619 9.958 1.00 96.12 92 PHE A N 1
ATOM 687 C CA . PHE A 1 92 ? -10.118 2.773 8.966 1.00 96.12 92 PHE A CA 1
ATOM 688 C C . PHE A 1 92 ? -8.774 3.383 8.591 1.00 96.12 92 PHE A C 1
ATOM 690 O O . PHE A 1 92 ? -8.705 4.485 8.044 1.00 96.12 92 PHE A O 1
ATOM 697 N N . HIS A 1 93 ? -7.700 2.643 8.836 1.00 97.12 93 HIS A N 1
ATOM 698 C CA . HIS A 1 93 ? -6.351 3.022 8.447 1.00 97.12 93 HIS A CA 1
ATOM 699 C C . HIS A 1 93 ? -5.926 2.233 7.222 1.00 97.12 93 HIS A C 1
ATOM 701 O O . HIS A 1 93 ? -6.086 1.017 7.169 1.00 97.12 93 HIS A O 1
ATOM 707 N N . MET A 1 94 ? -5.347 2.937 6.258 1.00 97.25 94 MET A N 1
ATOM 708 C CA . MET A 1 94 ? -4.711 2.361 5.088 1.00 97.25 94 MET A CA 1
ATOM 709 C C . MET A 1 94 ? -3.213 2.639 5.129 1.00 97.25 94 MET A C 1
ATOM 711 O O . MET A 1 94 ? -2.792 3.778 5.345 1.00 97.25 94 MET A O 1
ATOM 715 N N . TRP A 1 95 ? -2.414 1.621 4.836 1.00 97.56 95 TRP A N 1
ATOM 716 C CA . TRP A 1 95 ? -1.016 1.790 4.460 1.00 97.56 95 TRP A CA 1
ATOM 717 C C . TRP A 1 95 ? -0.849 1.361 3.018 1.00 97.56 95 TRP A C 1
ATOM 719 O O . TRP A 1 95 ? -1.280 0.275 2.651 1.00 97.56 95 TRP A O 1
ATOM 729 N N . SER A 1 96 ? -0.267 2.228 2.198 1.00 96.94 96 SER A N 1
ATOM 730 C CA . SER A 1 96 ? -0.130 1.993 0.761 1.00 96.94 96 SER A CA 1
ATOM 731 C C . SER A 1 96 ? 1.257 2.397 0.298 1.00 96.94 96 SER A C 1
ATOM 733 O O . SER A 1 96 ? 1.810 3.391 0.776 1.00 96.94 96 SER A O 1
ATOM 735 N N . ALA A 1 97 ? 1.793 1.671 -0.680 1.00 96.50 97 ALA A N 1
ATOM 736 C CA . ALA A 1 97 ? 2.897 2.182 -1.471 1.00 96.50 97 ALA A CA 1
ATOM 737 C C . ALA A 1 97 ? 2.406 3.368 -2.314 1.00 96.50 97 ALA A C 1
ATOM 739 O O . ALA A 1 97 ? 1.334 3.296 -2.912 1.00 96.50 97 ALA A O 1
ATOM 740 N N . GLU A 1 98 ? 3.187 4.442 -2.363 1.00 96.69 98 GLU A N 1
ATOM 741 C CA . GLU A 1 98 ? 3.006 5.598 -3.239 1.00 96.69 98 GLU A CA 1
ATOM 742 C C . GLU A 1 98 ? 4.261 5.810 -4.082 1.00 96.69 98 GLU A C 1
ATOM 744 O O . GLU A 1 98 ? 5.387 5.788 -3.579 1.00 96.69 98 GLU A O 1
ATOM 749 N N . MET A 1 99 ? 4.063 6.097 -5.364 1.00 96.12 99 MET A N 1
ATOM 750 C CA . MET A 1 99 ? 5.145 6.398 -6.290 1.00 96.12 99 MET A CA 1
ATOM 751 C C . MET A 1 99 ? 5.459 7.893 -6.241 1.00 96.12 99 MET A C 1
ATOM 753 O O . MET A 1 99 ? 4.706 8.739 -6.727 1.00 96.12 99 MET A O 1
ATOM 757 N N . THR A 1 100 ? 6.607 8.235 -5.662 1.00 95.19 100 THR A N 1
ATOM 758 C CA . THR A 1 100 ? 7.086 9.623 -5.607 1.00 95.19 100 THR A CA 1
ATOM 759 C C . THR A 1 100 ? 7.219 10.246 -7.002 1.00 95.19 100 THR A C 1
ATOM 761 O O . THR A 1 100 ? 7.421 9.549 -8.001 1.00 95.19 100 THR A O 1
ATOM 764 N N . HIS A 1 101 ? 7.143 11.581 -7.065 1.00 95.19 101 HIS A N 1
ATOM 765 C CA . HIS A 1 101 ? 7.233 12.369 -8.305 1.00 95.19 101 HIS A CA 1
ATOM 766 C C . HIS A 1 101 ? 6.117 12.080 -9.326 1.00 95.19 101 HIS A C 1
ATOM 768 O O . HIS A 1 101 ? 6.344 12.201 -10.526 1.00 95.19 101 HIS A O 1
ATOM 774 N N . SER A 1 102 ? 4.929 11.673 -8.859 1.00 96.19 102 SER A N 1
ATOM 775 C CA . SER A 1 102 ? 3.755 11.398 -9.708 1.00 96.19 102 SER A CA 1
ATOM 776 C C . SER A 1 102 ? 4.041 10.410 -10.840 1.00 96.19 102 SER A C 1
ATOM 778 O O . SER A 1 102 ? 3.512 10.510 -11.947 1.00 96.19 102 SER A O 1
ATOM 780 N N . THR A 1 103 ? 4.928 9.460 -10.561 1.00 96.44 103 THR A N 1
ATOM 781 C CA . THR A 1 103 ? 5.336 8.419 -11.499 1.00 96.44 103 THR A CA 1
ATOM 782 C C . THR A 1 103 ? 4.360 7.238 -11.467 1.00 96.44 103 THR A C 1
ATOM 784 O O . THR A 1 103 ? 3.516 7.119 -10.576 1.00 96.44 103 THR A O 1
ATOM 787 N N . GLY A 1 104 ? 4.441 6.374 -12.478 1.00 96.19 104 GLY A N 1
ATOM 788 C CA . GLY A 1 104 ? 3.675 5.129 -12.559 1.00 96.19 104 GLY A CA 1
ATOM 789 C C . GLY A 1 104 ? 4.321 3.968 -11.817 1.00 96.19 104 GLY A C 1
ATOM 790 O O . GLY A 1 104 ? 5.509 4.005 -11.499 1.00 96.19 104 GLY A O 1
ATOM 791 N N . ILE A 1 105 ? 3.554 2.895 -11.605 1.00 94.75 105 ILE A N 1
ATOM 792 C CA . ILE A 1 105 ? 3.994 1.697 -10.867 1.00 94.75 105 ILE A CA 1
ATOM 793 C C . ILE A 1 105 ? 5.281 1.071 -11.413 1.00 94.75 105 ILE A C 1
ATOM 795 O O . ILE A 1 105 ? 6.049 0.510 -10.647 1.00 94.75 105 ILE A O 1
ATOM 799 N N . LYS A 1 106 ? 5.597 1.231 -12.705 1.00 94.06 106 LYS A N 1
ATOM 800 C CA . LYS A 1 106 ? 6.802 0.633 -13.308 1.00 94.06 106 LYS A CA 1
ATOM 801 C C . LYS A 1 106 ? 8.118 1.010 -12.606 1.00 94.06 106 LYS A C 1
ATOM 803 O O . LYS A 1 106 ? 9.084 0.275 -12.735 1.00 94.06 106 LYS A O 1
ATOM 808 N N . VAL A 1 107 ? 8.169 2.146 -11.898 1.00 94.19 107 VAL A N 1
ATOM 809 C CA . VAL A 1 107 ? 9.365 2.616 -11.166 1.00 94.19 107 VAL A CA 1
ATOM 810 C C . VAL A 1 107 ? 9.325 2.278 -9.669 1.00 94.19 107 VAL A C 1
ATOM 812 O O . VAL A 1 107 ? 10.016 2.915 -8.873 1.00 94.19 107 VAL A O 1
ATOM 815 N N . TRP A 1 108 ? 8.502 1.313 -9.250 1.00 93.00 108 TRP A N 1
ATOM 816 C CA . TRP A 1 108 ? 8.303 0.960 -7.840 1.00 93.00 108 TRP A CA 1
ATOM 817 C C . TRP A 1 108 ? 9.623 0.715 -7.085 1.00 93.00 108 TRP A C 1
ATOM 819 O O . TRP A 1 108 ? 9.778 1.216 -5.971 1.00 93.00 108 TRP A O 1
ATOM 829 N N . LEU A 1 109 ? 10.616 0.080 -7.725 1.00 90.62 109 LEU A N 1
ATOM 830 C CA . LEU A 1 109 ? 11.950 -0.162 -7.152 1.00 90.62 109 LEU A CA 1
ATOM 831 C C . LEU A 1 109 ? 12.702 1.104 -6.722 1.00 90.62 109 LEU A C 1
ATOM 833 O O . LEU A 1 109 ? 13.534 1.053 -5.820 1.00 90.62 109 LEU A O 1
ATOM 837 N N . THR A 1 110 ? 12.462 2.239 -7.376 1.00 91.62 110 THR A N 1
ATOM 838 C CA . THR A 1 110 ? 13.232 3.473 -7.149 1.00 91.62 110 THR A CA 1
ATOM 839 C C . THR A 1 110 ? 12.403 4.599 -6.558 1.00 91.62 110 THR A C 1
ATOM 841 O O . THR A 1 110 ? 12.966 5.594 -6.115 1.00 91.62 110 THR A O 1
ATOM 844 N N . ASN A 1 111 ? 11.075 4.488 -6.581 1.00 94.44 111 ASN A N 1
ATOM 845 C CA . ASN A 1 111 ? 10.180 5.594 -6.249 1.00 94.44 111 ASN A CA 1
ATOM 846 C C . ASN A 1 111 ? 9.138 5.256 -5.188 1.00 94.44 111 ASN A C 1
ATOM 848 O O . ASN A 1 111 ? 8.442 6.181 -4.764 1.00 94.44 111 ASN A O 1
ATOM 852 N N . SER A 1 112 ? 9.020 3.994 -4.772 1.00 95.00 112 SER A N 1
ATOM 853 C CA . SER A 1 112 ? 8.021 3.597 -3.785 1.00 95.00 112 SER A CA 1
ATOM 854 C C . SER A 1 112 ? 8.393 4.060 -2.380 1.00 95.00 112 SER A C 1
ATOM 856 O O . SER A 1 112 ? 9.476 3.749 -1.887 1.00 95.00 112 SER A O 1
ATOM 858 N N . GLN A 1 113 ? 7.464 4.757 -1.737 1.00 95.94 113 GLN A N 1
ATOM 859 C CA . GLN A 1 113 ? 7.445 5.052 -0.303 1.00 95.94 113 GLN A CA 1
ATOM 860 C C . GLN A 1 113 ? 6.165 4.460 0.299 1.00 95.94 113 GLN A C 1
ATOM 862 O O . GLN A 1 113 ? 5.180 4.306 -0.419 1.00 95.94 113 GLN A O 1
ATOM 867 N N . ILE A 1 114 ? 6.117 4.217 1.606 1.00 97.56 114 ILE A N 1
ATOM 868 C CA . ILE A 1 114 ? 4.868 3.832 2.279 1.00 97.56 114 ILE A CA 1
ATOM 869 C C . ILE A 1 114 ? 4.241 5.062 2.910 1.00 97.56 114 ILE A C 1
ATOM 871 O O . ILE A 1 114 ? 4.904 5.812 3.633 1.00 97.56 114 ILE A O 1
ATOM 875 N N . VAL A 1 115 ? 2.946 5.246 2.683 1.00 97.94 115 VAL A N 1
ATOM 876 C CA . VAL A 1 115 ? 2.146 6.282 3.334 1.00 97.94 115 VAL A CA 1
ATOM 877 C C . VAL A 1 115 ? 1.060 5.695 4.206 1.00 97.94 115 VAL A C 1
ATOM 879 O O . VAL A 1 115 ? 0.613 4.574 3.989 1.00 97.94 115 VAL A O 1
ATOM 882 N N . HIS A 1 116 ? 0.632 6.493 5.177 1.00 98.19 116 HIS A N 1
ATOM 883 C CA . HIS A 1 116 ? -0.544 6.251 5.999 1.00 98.19 116 HIS A CA 1
ATOM 884 C C . HIS A 1 116 ? -1.681 7.153 5.531 1.00 98.19 116 HIS A C 1
ATOM 886 O O . HIS A 1 116 ? -1.465 8.350 5.321 1.00 98.19 116 HIS A O 1
ATOM 892 N N . ALA A 1 117 ? -2.874 6.595 5.391 1.00 97.50 117 ALA A N 1
ATOM 893 C CA . ALA A 1 117 ? -4.106 7.308 5.098 1.00 97.50 117 ALA A CA 1
ATOM 894 C C . ALA A 1 117 ? -5.229 6.824 6.023 1.00 97.50 117 ALA A C 1
ATOM 896 O O . ALA A 1 117 ? -5.159 5.721 6.563 1.00 97.50 117 ALA A O 1
ATOM 897 N N . ILE A 1 118 ? -6.243 7.658 6.234 1.00 97.19 118 ILE A N 1
ATOM 898 C CA . ILE A 1 118 ? -7.337 7.386 7.174 1.00 97.19 118 ILE A CA 1
ATOM 899 C C . ILE A 1 118 ? -8.669 7.708 6.508 1.00 97.19 118 ILE A C 1
ATOM 901 O O . ILE A 1 118 ? -8.777 8.742 5.851 1.00 97.19 118 ILE A O 1
ATOM 905 N N . ALA A 1 119 ? -9.663 6.847 6.708 1.00 95.62 119 ALA A N 1
ATOM 906 C CA . ALA A 1 119 ? -11.065 7.155 6.467 1.00 95.62 119 ALA A CA 1
ATOM 907 C C . ALA A 1 119 ? -11.781 7.279 7.819 1.00 95.62 119 ALA A C 1
ATOM 909 O O . ALA A 1 119 ? -11.746 6.357 8.639 1.00 95.62 119 ALA A O 1
ATOM 910 N N . THR A 1 120 ? -12.383 8.446 8.065 1.00 91.12 120 THR A N 1
ATOM 911 C CA . THR A 1 120 ? -13.110 8.738 9.311 1.00 91.12 120 THR A CA 1
ATOM 912 C C . THR A 1 120 ? -14.592 8.413 9.220 1.00 91.12 120 THR A C 1
ATOM 914 O O . THR A 1 120 ? -15.211 8.110 10.235 1.00 91.12 120 THR A O 1
ATOM 917 N N . ASP A 1 121 ? -15.162 8.482 8.017 1.00 84.94 121 ASP A N 1
ATOM 918 C CA . ASP A 1 121 ? -16.504 7.977 7.763 1.00 84.94 121 ASP A CA 1
ATOM 919 C C . ASP A 1 121 ? -16.433 6.465 7.527 1.00 84.94 121 ASP A C 1
ATOM 921 O O . ASP A 1 121 ? -15.674 5.982 6.683 1.00 84.94 121 ASP A O 1
ATOM 925 N N . SER A 1 122 ? -17.216 5.716 8.301 1.00 76.38 122 SER A N 1
ATOM 926 C CA . SER A 1 122 ? -17.358 4.273 8.130 1.00 76.38 122 SER A CA 1
ATOM 927 C C . SER A 1 122 ? -18.379 3.908 7.045 1.00 76.38 122 SER A C 1
ATOM 929 O O . SER A 1 122 ? -18.507 2.732 6.685 1.00 76.38 122 SER A O 1
ATOM 931 N N . SER A 1 123 ? -19.105 4.898 6.512 1.00 80.25 123 SER A N 1
ATOM 932 C CA . SER A 1 123 ? -20.032 4.713 5.408 1.00 80.25 123 SER A CA 1
ATOM 933 C C . SER A 1 123 ? -19.261 4.383 4.130 1.00 80.25 123 SER A C 1
ATOM 935 O O . SER A 1 123 ? -18.289 5.035 3.761 1.00 80.25 123 SER A O 1
ATOM 937 N N . ARG A 1 124 ? -19.663 3.293 3.471 1.00 81.69 124 ARG A N 1
ATOM 938 C CA . ARG A 1 124 ? -19.039 2.857 2.221 1.00 81.69 124 ARG A CA 1
ATOM 939 C C . ARG A 1 124 ? -19.590 3.683 1.045 1.00 81.69 124 ARG A C 1
ATOM 941 O O . ARG A 1 124 ? -20.781 4.025 1.061 1.00 81.69 124 ARG A O 1
ATOM 948 N N . PRO A 1 125 ? -18.777 3.932 0.001 1.00 88.12 125 PRO A N 1
ATOM 949 C CA . PRO A 1 125 ? -17.337 3.653 -0.087 1.00 88.12 125 PRO A CA 1
ATOM 950 C C . PRO A 1 125 ? -16.483 4.511 0.852 1.00 88.12 125 PRO A C 1
ATOM 952 O O . PRO A 1 125 ? -16.807 5.657 1.122 1.00 88.12 125 PRO A O 1
ATOM 955 N N . PHE A 1 126 ? -15.359 3.952 1.305 1.00 90.25 126 PHE A N 1
ATOM 956 C CA . PHE A 1 126 ? -14.405 4.687 2.132 1.00 90.25 126 PHE A CA 1
ATOM 957 C C . PHE A 1 126 ? -13.604 5.679 1.286 1.00 90.25 126 PHE A C 1
ATOM 959 O O . PHE A 1 126 ? -12.950 5.278 0.316 1.00 90.25 126 PHE A O 1
ATOM 966 N N . GLU A 1 127 ? -13.590 6.943 1.694 1.00 93.25 127 GLU A N 1
ATOM 967 C CA . GLU A 1 127 ? -12.646 7.949 1.214 1.00 93.25 127 GLU A CA 1
ATOM 968 C C . GLU A 1 127 ? -11.457 8.043 2.177 1.00 93.25 127 GLU A C 1
ATOM 970 O O . GLU A 1 127 ? -11.612 8.361 3.356 1.00 93.25 127 GLU A O 1
ATOM 975 N N . PHE A 1 128 ? -10.252 7.759 1.677 1.00 95.19 128 PHE A N 1
ATOM 976 C CA . PHE A 1 128 ? -9.030 7.797 2.476 1.00 95.19 128 PHE A CA 1
ATOM 977 C C . PHE A 1 128 ? -8.259 9.093 2.248 1.00 95.19 128 PHE A C 1
ATOM 979 O O . PHE A 1 128 ? -7.814 9.393 1.136 1.00 95.19 128 PHE A O 1
ATOM 986 N N . VAL A 1 129 ? -7.993 9.806 3.340 1.00 94.94 129 VAL A N 1
ATOM 987 C CA . VAL A 1 129 ? -7.174 11.018 3.351 1.00 94.94 129 VAL A CA 1
ATOM 988 C C . VAL A 1 129 ? -5.751 10.671 3.771 1.00 94.94 129 VAL A C 1
ATOM 990 O O . VAL A 1 129 ? -5.515 10.175 4.878 1.00 94.94 129 VAL A O 1
ATOM 993 N N . ARG A 1 130 ? -4.783 10.953 2.894 1.00 96.25 130 ARG A N 1
ATOM 994 C CA . ARG A 1 130 ? -3.349 10.773 3.156 1.00 96.25 130 ARG A CA 1
ATOM 995 C C . ARG A 1 130 ? -2.897 11.631 4.339 1.00 96.25 130 ARG A C 1
ATOM 997 O O . ARG A 1 130 ? -3.040 12.847 4.316 1.00 96.25 130 ARG A O 1
ATOM 1004 N N . GLN A 1 131 ? -2.257 11.000 5.317 1.00 97.00 131 GLN A N 1
ATOM 1005 C CA . GLN A 1 131 ? -1.754 11.648 6.527 1.00 97.00 131 GLN A CA 1
ATOM 1006 C C . GLN A 1 131 ? -0.260 11.958 6.422 1.00 97.00 131 GLN A C 1
ATOM 1008 O O . GLN A 1 131 ? 0.162 13.108 6.526 1.00 97.00 131 GLN A O 1
ATOM 1013 N N . LYS A 1 132 ? 0.571 10.930 6.207 1.00 97.00 132 LYS A N 1
ATOM 1014 C CA . LYS A 1 132 ? 2.034 11.072 6.243 1.00 97.00 132 LYS A CA 1
ATOM 1015 C C . LYS A 1 132 ? 2.767 9.972 5.491 1.00 97.00 132 LYS A C 1
ATOM 1017 O O . LYS A 1 132 ? 2.201 8.928 5.186 1.00 97.00 132 LYS A O 1
ATOM 1022 N N . VAL A 1 133 ? 4.053 10.213 5.236 1.00 97.31 133 VAL A N 1
ATOM 1023 C CA . VAL A 1 133 ? 5.006 9.155 4.876 1.00 97.31 133 VAL A CA 1
ATOM 1024 C C . VAL A 1 133 ? 5.368 8.394 6.148 1.00 97.31 133 VAL A C 1
ATOM 1026 O O . VAL A 1 133 ? 5.727 9.015 7.147 1.00 97.31 133 VAL A O 1
ATOM 1029 N N . VAL A 1 134 ? 5.249 7.070 6.109 1.00 97.25 134 VAL A N 1
ATOM 1030 C CA . VAL A 1 134 ? 5.666 6.168 7.190 1.00 97.25 134 VAL A CA 1
ATOM 1031 C C . VAL A 1 134 ? 7.083 5.675 6.936 1.00 97.25 134 VAL A C 1
ATOM 1033 O O . VAL A 1 134 ? 7.937 5.811 7.805 1.00 97.25 134 VAL A O 1
ATOM 1036 N N . TRP A 1 135 ? 7.341 5.183 5.722 1.00 96.00 135 TRP A N 1
ATOM 1037 C CA . TRP A 1 135 ? 8.667 4.751 5.291 1.00 96.00 135 TRP A CA 1
ATOM 1038 C C . TRP A 1 135 ? 9.061 5.473 4.007 1.00 96.00 135 TRP A C 1
ATOM 1040 O O . TRP A 1 135 ? 8.263 5.497 3.065 1.00 96.00 135 TRP A O 1
ATOM 1050 N N . PRO A 1 136 ? 10.258 6.082 3.949 1.00 94.50 136 PRO A N 1
ATOM 1051 C CA . PRO A 1 136 ? 10.726 6.759 2.751 1.00 94.50 136 PRO A CA 1
ATOM 1052 C C . PRO A 1 136 ? 11.058 5.750 1.646 1.00 94.50 136 PRO A C 1
ATOM 1054 O O . PRO A 1 136 ? 11.044 4.537 1.849 1.00 94.50 136 PRO A O 1
ATOM 1057 N N . VAL A 1 137 ? 11.405 6.268 0.469 1.00 93.19 137 VAL A N 1
ATOM 1058 C CA . VAL A 1 137 ? 11.995 5.457 -0.601 1.00 93.19 137 VAL A CA 1
ATOM 1059 C C . VAL A 1 137 ? 13.262 4.768 -0.077 1.00 93.19 137 VAL A C 1
ATOM 1061 O O . VAL A 1 137 ? 14.125 5.448 0.466 1.00 93.19 137 VAL A O 1
ATOM 1064 N N . PHE A 1 138 ? 13.460 3.456 -0.207 1.00 89.69 138 PHE A N 1
ATOM 1065 C CA . PHE A 1 138 ? 12.671 2.425 -0.895 1.00 89.69 138 PHE A CA 1
ATOM 1066 C C . PHE A 1 138 ? 11.850 1.574 0.096 1.00 89.69 138 PHE A C 1
ATOM 1068 O O . PHE A 1 138 ? 12.420 0.824 0.895 1.00 89.69 138 PHE A O 1
ATOM 1075 N N . ALA A 1 139 ? 10.518 1.669 0.022 1.00 93.06 139 ALA A N 1
ATOM 1076 C CA . ALA A 1 139 ? 9.590 0.870 0.823 1.00 93.06 139 ALA A CA 1
ATOM 1077 C C . ALA A 1 139 ? 8.319 0.541 0.020 1.00 93.06 139 ALA A C 1
ATOM 1079 O O . ALA A 1 139 ? 7.687 1.452 -0.524 1.00 93.06 139 ALA A O 1
ATOM 1080 N N . HIS A 1 140 ? 7.958 -0.740 -0.086 1.00 92.94 140 HIS A N 1
ATOM 1081 C CA . HIS A 1 140 ? 6.906 -1.230 -0.986 1.00 92.94 140 HIS A CA 1
ATOM 1082 C C . HIS A 1 140 ? 6.019 -2.309 -0.345 1.00 92.94 140 HIS A C 1
ATOM 1084 O O . HIS A 1 140 ? 6.427 -2.938 0.628 1.00 92.94 140 HIS A O 1
ATOM 1090 N N . GLU A 1 141 ? 4.818 -2.496 -0.905 1.00 92.69 141 GLU A N 1
ATOM 1091 C CA . GLU A 1 141 ? 3.848 -3.549 -0.537 1.00 92.69 141 GLU A CA 1
ATOM 1092 C C . GLU A 1 141 ? 3.610 -3.704 0.975 1.00 92.69 141 GLU A C 1
ATOM 1094 O O . GLU A 1 141 ? 3.831 -4.775 1.543 1.00 92.69 141 GLU A O 1
ATOM 1099 N N . PRO A 1 142 ? 3.176 -2.635 1.665 1.00 94.56 142 PRO A N 1
ATOM 1100 C CA . PRO A 1 142 ? 2.837 -2.746 3.072 1.00 94.56 142 PRO A CA 1
ATOM 1101 C C . PRO A 1 142 ? 1.621 -3.654 3.276 1.00 94.56 142 PRO A C 1
ATOM 1103 O O . PRO A 1 142 ? 0.538 -3.378 2.766 1.00 94.56 142 PRO A O 1
ATOM 1106 N N . THR A 1 143 ? 1.767 -4.661 4.130 1.00 94.75 143 THR A N 1
ATOM 1107 C CA . THR A 1 143 ? 0.644 -5.306 4.819 1.00 94.75 143 THR A CA 1
ATOM 1108 C C . THR A 1 143 ? 0.730 -4.989 6.302 1.00 94.75 143 THR A C 1
ATOM 1110 O O . THR A 1 143 ? 1.803 -5.095 6.889 1.00 94.75 143 THR A O 1
ATOM 1113 N N . VAL A 1 144 ? -0.382 -4.610 6.927 1.00 95.50 144 VAL A N 1
ATOM 1114 C CA . VAL A 1 144 ? -0.441 -4.366 8.373 1.00 95.50 144 VAL A CA 1
ATOM 1115 C C . VAL A 1 144 ? -1.461 -5.293 9.003 1.00 95.50 144 VAL A C 1
ATOM 1117 O O . VAL A 1 144 ? -2.634 -5.275 8.639 1.00 95.50 144 VAL A O 1
ATOM 1120 N N . SER A 1 145 ? -1.007 -6.064 9.985 1.00 94.81 145 SER A N 1
ATOM 1121 C CA . SER A 1 145 ? -1.835 -7.001 10.738 1.00 94.81 145 SER A CA 1
ATOM 1122 C C . SER A 1 145 ? -1.797 -6.667 12.220 1.00 94.81 145 SER A C 1
ATOM 1124 O O . SER A 1 145 ? -0.791 -6.175 12.735 1.00 94.81 145 SER A O 1
ATOM 1126 N N . ARG A 1 146 ? -2.889 -6.965 12.924 1.00 95.06 146 ARG A N 1
ATOM 1127 C CA . ARG A 1 146 ? -2.924 -6.859 14.380 1.00 95.06 146 ARG A CA 1
ATOM 1128 C C . ARG A 1 146 ? -2.304 -8.101 15.019 1.00 95.06 146 ARG A C 1
ATOM 1130 O O . ARG A 1 146 ? -2.675 -9.221 14.670 1.00 95.06 146 ARG A O 1
ATOM 1137 N N . ALA A 1 147 ? -1.364 -7.903 15.937 1.00 94.88 147 ALA A N 1
ATOM 1138 C CA . ALA A 1 147 ? -0.790 -8.965 16.750 1.00 94.88 147 ALA A CA 1
ATOM 1139 C C . ALA A 1 147 ? -1.707 -9.304 17.944 1.00 94.88 147 ALA A C 1
ATOM 1141 O O . ALA A 1 147 ? -2.393 -8.415 18.454 1.00 94.88 147 ALA A O 1
ATOM 1142 N N . PRO A 1 148 ? -1.686 -10.553 18.452 1.00 94.75 148 PRO A N 1
ATOM 1143 C CA . PRO A 1 148 ? -2.416 -10.940 19.665 1.00 94.75 148 PRO A CA 1
ATOM 1144 C C . PRO A 1 148 ? -2.039 -10.127 20.909 1.00 94.75 148 PRO A C 1
ATOM 1146 O O . PRO A 1 148 ? -2.857 -9.953 21.804 1.00 94.75 148 PRO A O 1
ATOM 1149 N N . SER A 1 149 ? -0.805 -9.630 20.960 1.00 94.25 149 SER A N 1
ATOM 1150 C CA . SER A 1 149 ? -0.286 -8.752 22.012 1.00 94.25 149 SER A CA 1
ATOM 1151 C C . SER A 1 149 ? -0.805 -7.310 21.921 1.00 94.25 149 SER A C 1
ATOM 1153 O O . SER A 1 149 ? -0.614 -6.530 22.849 1.00 94.25 149 SER A O 1
ATOM 1155 N N . GLY A 1 150 ? -1.525 -6.963 20.849 1.00 94.56 150 GLY A N 1
ATOM 1156 C CA . GLY A 1 150 ? -2.161 -5.663 20.677 1.00 94.56 150 GLY A CA 1
ATOM 1157 C C . GLY A 1 150 ? -1.356 -4.664 19.848 1.00 94.56 150 GLY A C 1
ATOM 1158 O O . GLY A 1 150 ? -1.873 -3.587 19.564 1.00 94.56 150 GLY A O 1
ATOM 1159 N N . GLU A 1 151 ? -0.152 -4.978 19.381 1.00 96.75 151 GLU A N 1
ATOM 1160 C CA . GLU A 1 151 ? 0.568 -4.126 18.431 1.00 96.75 151 GLU A CA 1
ATOM 1161 C C . GLU A 1 151 ? 0.045 -4.282 16.997 1.00 96.75 151 GLU A C 1
ATOM 1163 O O . GLU A 1 151 ? -0.534 -5.297 16.605 1.00 96.75 151 GLU A O 1
ATOM 1168 N N . TYR A 1 152 ? 0.295 -3.260 16.187 1.00 97.06 152 TYR A N 1
ATOM 1169 C CA . TYR A 1 152 ? 0.161 -3.288 14.738 1.00 97.06 152 TYR A CA 1
ATOM 1170 C C . TYR A 1 152 ? 1.519 -3.660 14.155 1.00 97.06 152 TYR A C 1
ATOM 1172 O O . TYR A 1 152 ? 2.514 -3.010 14.470 1.00 97.06 152 TYR A O 1
ATOM 1180 N N . VAL A 1 153 ? 1.571 -4.680 13.303 1.00 97.00 153 VAL A N 1
ATOM 1181 C CA . VAL A 1 153 ? 2.809 -5.160 12.680 1.00 97.00 153 VAL A CA 1
ATOM 1182 C C . VAL A 1 153 ? 2.699 -4.990 11.175 1.00 97.00 153 VAL A C 1
ATOM 1184 O O . VAL A 1 153 ? 1.827 -5.575 10.535 1.00 97.00 153 VAL A O 1
ATOM 1187 N N . MET A 1 154 ? 3.586 -4.173 10.621 1.00 96.62 154 MET A N 1
ATOM 1188 C CA . MET A 1 154 ? 3.735 -3.939 9.196 1.00 96.62 154 MET A CA 1
ATOM 1189 C C . MET A 1 154 ? 4.806 -4.862 8.633 1.00 96.62 154 MET A C 1
ATOM 1191 O O . MET A 1 154 ? 5.946 -4.802 9.083 1.00 96.62 154 MET A O 1
ATOM 1195 N N . PHE A 1 155 ? 4.467 -5.638 7.610 1.00 94.81 155 PHE A N 1
ATOM 1196 C CA . PHE A 1 155 ? 5.424 -6.339 6.761 1.00 94.81 155 PHE A CA 1
ATOM 1197 C C . PHE A 1 155 ? 5.509 -5.616 5.427 1.00 94.81 155 PHE A C 1
ATOM 1199 O O . PHE A 1 155 ? 4.482 -5.226 4.874 1.00 94.81 155 PHE A O 1
ATOM 1206 N N . PHE A 1 156 ? 6.720 -5.399 4.933 1.00 94.31 156 PHE A N 1
ATOM 1207 C CA . PHE A 1 156 ? 6.933 -4.641 3.709 1.00 94.31 156 PHE A CA 1
ATOM 1208 C C . PHE A 1 156 ? 8.312 -4.911 3.116 1.00 94.31 156 PHE A C 1
ATOM 1210 O O . PHE A 1 156 ? 9.269 -5.243 3.823 1.00 94.31 156 PHE A O 1
ATOM 1217 N N . THR A 1 157 ? 8.423 -4.737 1.807 1.00 91.94 157 THR A N 1
ATOM 1218 C CA . THR A 1 157 ? 9.689 -4.859 1.088 1.00 91.94 157 THR A CA 1
ATOM 1219 C C . THR A 1 157 ? 10.480 -3.573 1.259 1.00 91.94 157 THR A C 1
ATOM 1221 O O . THR A 1 157 ? 9.997 -2.486 0.933 1.00 91.94 157 THR A O 1
ATOM 1224 N N . THR A 1 158 ? 11.706 -3.669 1.769 1.00 90.38 158 THR A N 1
ATOM 1225 C CA . THR A 1 158 ? 12.575 -2.498 1.909 1.00 90.38 158 THR A CA 1
ATOM 1226 C C . THR A 1 158 ? 14.050 -2.875 1.961 1.00 90.38 158 THR A C 1
ATOM 1228 O O . THR A 1 158 ? 14.456 -3.880 2.549 1.00 90.38 158 THR A O 1
ATOM 1231 N N . SER A 1 159 ? 14.876 -1.992 1.413 1.00 84.38 159 SER A N 1
ATOM 1232 C CA . SER A 1 159 ? 16.326 -2.000 1.572 1.00 84.38 159 SER A CA 1
ATOM 1233 C C . SER A 1 159 ? 16.740 -1.065 2.714 1.00 84.38 159 SER A C 1
ATOM 1235 O O . SER A 1 159 ? 17.574 -0.180 2.534 1.00 84.38 159 SER A O 1
ATOM 1237 N N . PHE A 1 160 ? 16.091 -1.191 3.878 1.00 87.00 160 PHE A N 1
ATOM 1238 C CA . PHE A 1 160 ? 16.331 -0.313 5.027 1.00 87.00 160 PHE A CA 1
ATOM 1239 C C . PHE A 1 160 ? 17.831 -0.201 5.347 1.00 87.00 160 PHE A C 1
ATOM 1241 O O . PHE A 1 160 ? 18.516 -1.214 5.496 1.00 87.00 160 PHE A O 1
ATOM 1248 N N . GLY A 1 161 ? 18.323 1.037 5.452 1.00 84.62 161 GLY A N 1
ATOM 1249 C CA . GLY A 1 161 ? 19.741 1.355 5.649 1.00 84.62 161 GLY A CA 1
ATOM 1250 C C . GLY A 1 161 ? 20.538 1.578 4.357 1.00 84.62 161 GLY A C 1
ATOM 1251 O O . GLY A 1 161 ? 21.640 2.120 4.419 1.00 84.62 161 GLY A O 1
ATOM 1252 N N . GLU A 1 162 ? 19.997 1.227 3.189 1.00 84.75 162 GLU A N 1
ATOM 1253 C CA . GLU A 1 162 ? 20.606 1.538 1.894 1.00 84.75 162 GLU A CA 1
ATOM 1254 C C . GLU A 1 162 ? 20.184 2.921 1.374 1.00 84.75 162 GLU A C 1
ATOM 1256 O O . GLU A 1 162 ? 19.137 3.463 1.733 1.00 84.75 162 GLU A O 1
ATOM 1261 N N . GLN A 1 163 ? 21.001 3.497 0.487 1.00 82.38 163 GLN A N 1
ATOM 1262 C CA . GLN A 1 163 ? 20.676 4.760 -0.175 1.00 82.38 163 GLN A CA 1
ATOM 1263 C C . GLN A 1 163 ? 19.543 4.578 -1.201 1.00 82.38 163 GLN A C 1
ATOM 1265 O O . GLN A 1 163 ? 19.558 3.593 -1.946 1.00 82.38 163 GLN A O 1
ATOM 1270 N N . PRO A 1 164 ? 18.598 5.534 -1.321 1.00 82.06 164 PRO A N 1
ATOM 1271 C CA . PRO A 1 164 ? 17.550 5.481 -2.335 1.00 82.06 164 PRO A CA 1
ATOM 1272 C C . PRO A 1 164 ? 18.121 5.276 -3.739 1.00 82.06 164 PRO A C 1
ATOM 1274 O O . PRO A 1 164 ? 18.969 6.039 -4.204 1.00 82.06 164 PRO A O 1
ATOM 1277 N N . GLY A 1 165 ? 17.626 4.249 -4.427 1.00 80.56 165 GLY A N 1
ATOM 1278 C CA . GLY A 1 165 ? 18.081 3.901 -5.768 1.00 80.56 165 GLY A CA 1
ATOM 1279 C C . GLY A 1 165 ? 19.241 2.907 -5.835 1.00 80.56 165 GLY A C 1
ATOM 1280 O O . GLY A 1 165 ? 19.658 2.560 -6.939 1.00 80.56 165 GLY A O 1
ATOM 1281 N N . SER A 1 166 ? 19.723 2.382 -4.705 1.00 82.69 166 SER A N 1
ATOM 1282 C CA . SER A 1 166 ? 20.706 1.284 -4.680 1.00 82.69 166 SER A CA 1
ATOM 1283 C C . SER A 1 166 ? 20.279 0.073 -5.521 1.00 82.69 166 SER A C 1
ATOM 1285 O O . SER A 1 166 ? 21.121 -0.607 -6.097 1.00 82.69 166 SER A O 1
ATOM 1287 N N . GLN A 1 167 ? 18.970 -0.167 -5.649 1.00 81.56 167 GLN A N 1
ATOM 1288 C CA . GLN A 1 167 ? 18.415 -1.332 -6.338 1.00 81.56 167 GLN A CA 1
ATOM 1289 C C . GLN A 1 167 ? 18.383 -1.217 -7.872 1.00 81.56 167 GLN A C 1
ATOM 1291 O O . GLN A 1 167 ? 18.508 -2.230 -8.558 1.00 81.56 167 GLN A O 1
ATOM 1296 N N . CYS A 1 168 ? 18.189 -0.014 -8.430 1.00 86.81 168 CYS A N 1
ATOM 1297 C CA . CYS A 1 168 ? 17.987 0.158 -9.881 1.00 86.81 168 CYS A CA 1
ATOM 1298 C C . CYS A 1 168 ? 18.450 1.516 -10.462 1.00 86.81 168 CYS A C 1
ATOM 1300 O O . CYS A 1 168 ? 18.231 1.825 -11.639 1.00 86.81 168 CYS A O 1
ATOM 1302 N N . GLY A 1 169 ? 19.141 2.331 -9.668 1.00 87.50 169 GLY A N 1
ATOM 1303 C CA . GLY A 1 169 ? 19.533 3.696 -10.012 1.00 87.50 169 GLY A CA 1
ATOM 1304 C C . GLY A 1 169 ? 18.670 4.754 -9.317 1.00 87.50 169 GLY A C 1
ATOM 1305 O O . GLY A 1 169 ? 17.732 4.421 -8.594 1.00 87.50 169 GLY A O 1
ATOM 1306 N N . PRO A 1 170 ? 18.993 6.044 -9.505 1.00 89.19 170 PRO A N 1
ATOM 1307 C CA . PRO A 1 170 ? 18.346 7.132 -8.779 1.00 89.19 170 PRO A CA 1
ATOM 1308 C C . PRO A 1 170 ? 16.829 7.186 -9.040 1.00 89.19 170 PRO A C 1
ATOM 1310 O O . PRO A 1 170 ? 16.395 6.845 -10.145 1.00 89.19 170 PRO A O 1
ATOM 1313 N N . PRO A 1 171 ? 16.024 7.681 -8.074 1.00 91.75 171 PRO A N 1
ATOM 1314 C CA . PRO A 1 171 ? 14.587 7.865 -8.258 1.00 91.75 171 PRO A CA 1
ATOM 1315 C C . PRO A 1 171 ? 14.249 8.621 -9.547 1.00 91.75 171 PRO A C 1
ATOM 1317 O O . PRO A 1 171 ? 14.804 9.689 -9.827 1.00 91.75 171 PRO A O 1
ATOM 1320 N N . CYS A 1 172 ? 13.300 8.089 -10.317 1.00 94.00 172 CYS A N 1
ATOM 1321 C CA . CYS A 1 172 ? 12.754 8.744 -11.499 1.00 94.00 172 CYS A CA 1
ATOM 1322 C C . CYS A 1 172 ? 12.055 10.045 -11.085 1.00 94.00 172 CYS A C 1
ATOM 1324 O O . CYS A 1 172 ? 11.156 10.036 -10.248 1.00 94.00 172 CYS A O 1
ATOM 1326 N N . LYS A 1 173 ? 12.438 11.167 -11.695 1.00 94.75 173 LYS A N 1
ATOM 1327 C CA . LYS A 1 173 ? 11.831 12.487 -11.430 1.00 94.75 173 LYS A CA 1
ATOM 1328 C C . LYS A 1 173 ? 10.902 12.961 -12.547 1.00 94.75 173 LYS A C 1
ATOM 1330 O O . LYS A 1 173 ? 10.396 14.073 -12.498 1.00 94.75 173 LYS A O 1
ATOM 1335 N N . CYS A 1 174 ? 10.713 12.127 -13.566 1.00 94.12 174 CYS A N 1
ATOM 1336 C CA . CYS A 1 174 ? 9.914 12.430 -14.744 1.00 94.12 174 CYS A CA 1
ATOM 1337 C C . CYS A 1 174 ? 8.594 11.664 -14.644 1.00 94.12 174 CYS A C 1
ATOM 1339 O O . CYS A 1 174 ? 8.479 10.536 -15.136 1.00 94.12 174 CYS A O 1
ATOM 1341 N N . GLY A 1 175 ? 7.629 12.249 -13.936 1.00 95.00 175 GLY A N 1
ATOM 1342 C CA . GLY A 1 175 ? 6.293 11.695 -13.773 1.00 95.00 175 GLY A CA 1
ATOM 1343 C C . GLY A 1 175 ? 5.215 12.770 -13.812 1.00 95.00 175 GLY A C 1
ATOM 1344 O O . GLY A 1 175 ? 5.435 13.901 -13.380 1.00 95.00 175 GLY A O 1
ATOM 1345 N N . ALA A 1 176 ? 4.058 12.411 -14.358 1.00 95.12 176 ALA A N 1
ATOM 1346 C CA . ALA A 1 176 ? 2.864 13.244 -14.390 1.00 95.12 176 ALA A CA 1
ATOM 1347 C C . ALA A 1 176 ? 1.623 12.348 -14.349 1.00 95.12 176 ALA A C 1
ATOM 1349 O O . ALA A 1 176 ? 1.544 11.378 -15.102 1.00 95.12 176 ALA A O 1
ATOM 1350 N N . ASN A 1 177 ? 0.661 12.677 -13.482 1.00 95.56 177 ASN A N 1
ATOM 1351 C CA . ASN A 1 177 ? -0.619 11.974 -13.355 1.00 95.56 177 ASN A CA 1
ATOM 1352 C C . ASN A 1 177 ? -0.480 10.447 -13.274 1.00 95.56 177 ASN A C 1
ATOM 1354 O O . ASN A 1 177 ? -1.100 9.706 -14.034 1.00 95.56 177 ASN A O 1
ATOM 1358 N N . GLY A 1 178 ? 0.395 9.978 -12.385 1.00 94.81 178 GLY A N 1
ATOM 1359 C CA . GLY A 1 178 ? 0.631 8.552 -12.178 1.00 94.81 178 GLY A CA 1
ATOM 1360 C C . GLY A 1 178 ? 1.294 7.839 -13.361 1.00 94.81 178 GLY A C 1
ATOM 1361 O O . GLY A 1 178 ? 1.241 6.618 -13.459 1.00 94.81 178 GLY A O 1
ATOM 1362 N N . THR A 1 179 ? 1.937 8.570 -14.270 1.00 95.81 179 THR A N 1
ATOM 1363 C CA . THR A 1 179 ? 2.631 7.998 -15.429 1.00 95.81 179 THR A CA 1
ATOM 1364 C C . THR A 1 179 ? 4.085 8.439 -15.424 1.00 95.81 179 THR A C 1
ATOM 1366 O O . THR A 1 179 ? 4.373 9.627 -15.322 1.00 95.81 179 THR A O 1
ATOM 1369 N N . SER A 1 180 ? 5.027 7.498 -15.537 1.00 96.25 180 SER A N 1
ATOM 1370 C CA . SER A 1 180 ? 6.456 7.820 -15.667 1.00 96.25 180 SER A CA 1
ATOM 1371 C C . SER A 1 180 ? 6.884 7.894 -17.131 1.00 96.25 180 SER A C 1
ATOM 1373 O O . SER A 1 180 ? 6.472 7.075 -17.955 1.00 96.25 180 SER A O 1
ATOM 1375 N N . CYS A 1 181 ? 7.791 8.819 -17.437 1.00 95.81 181 CYS A N 1
ATOM 1376 C CA . CYS A 1 181 ? 8.377 8.979 -18.767 1.00 95.81 181 CYS A CA 1
ATOM 1377 C C . CYS A 1 181 ? 9.040 7.687 -19.270 1.00 95.81 181 CYS A C 1
ATOM 1379 O O . CYS A 1 181 ? 9.505 6.861 -18.477 1.00 95.81 181 CYS A O 1
ATOM 1381 N N . LEU A 1 182 ? 9.127 7.511 -20.592 1.00 93.88 182 LEU A N 1
ATOM 1382 C CA . LEU A 1 182 ? 9.731 6.322 -21.214 1.00 93.88 182 LEU A CA 1
ATOM 1383 C C . LEU A 1 182 ? 11.196 6.101 -20.803 1.00 93.88 182 LEU A C 1
ATOM 1385 O O . LEU A 1 182 ? 11.628 4.959 -20.707 1.00 93.88 182 LEU A O 1
ATOM 1389 N N . SER A 1 183 ? 11.926 7.174 -20.491 1.00 93.31 183 SER A N 1
ATOM 1390 C CA . SER A 1 183 ? 13.317 7.131 -20.026 1.00 93.31 183 SER A CA 1
ATOM 1391 C C . SER A 1 183 ? 13.498 6.548 -18.621 1.00 93.31 183 SER A C 1
ATOM 1393 O O . SER A 1 183 ? 14.608 6.158 -18.263 1.00 93.31 183 SER A O 1
ATOM 1395 N N . CYS A 1 184 ? 12.438 6.485 -17.810 1.00 94.06 184 CYS A N 1
ATOM 1396 C CA . CYS A 1 184 ? 12.516 5.894 -16.482 1.00 94.06 184 CYS A CA 1
ATOM 1397 C C . CYS A 1 184 ? 12.498 4.368 -16.566 1.00 94.06 184 CYS A C 1
ATOM 1399 O O . CYS A 1 184 ? 11.567 3.788 -17.137 1.00 94.06 184 CYS A O 1
ATOM 1401 N N . ARG A 1 185 ? 13.525 3.756 -15.965 1.00 92.38 185 ARG A N 1
ATOM 1402 C CA . ARG A 1 185 ? 13.740 2.308 -15.955 1.00 92.38 185 ARG A CA 1
ATOM 1403 C C . ARG A 1 185 ? 12.632 1.590 -15.196 1.00 92.38 185 ARG A C 1
ATOM 1405 O O . ARG A 1 185 ? 12.203 2.062 -14.146 1.00 92.38 185 ARG A O 1
ATOM 1412 N N . ASN A 1 186 ? 12.194 0.459 -15.732 1.00 92.19 186 ASN A N 1
ATOM 1413 C CA . ASN A 1 186 ? 11.383 -0.499 -14.994 1.00 92.19 186 ASN A CA 1
ATOM 1414 C C . ASN A 1 186 ? 12.263 -1.548 -14.298 1.00 92.19 186 ASN A C 1
ATOM 1416 O O . ASN A 1 186 ? 13.480 -1.584 -14.482 1.00 92.19 186 ASN A O 1
ATOM 1420 N N . ASP A 1 187 ? 11.631 -2.414 -13.516 1.00 87.12 187 ASP A N 1
ATOM 1421 C CA . ASP A 1 187 ? 12.272 -3.481 -12.753 1.00 87.12 187 ASP A CA 1
ATOM 1422 C C . ASP A 1 187 ? 13.004 -4.532 -13.601 1.00 87.12 187 ASP A C 1
ATOM 1424 O O . ASP A 1 187 ? 14.010 -5.091 -13.159 1.00 87.12 187 ASP A O 1
ATOM 1428 N N . GLN A 1 188 ? 12.555 -4.760 -14.836 1.00 87.88 188 GLN A N 1
ATOM 1429 C CA . GLN A 1 188 ? 13.197 -5.668 -15.794 1.00 87.88 188 GLN A CA 1
ATOM 1430 C C . GLN A 1 188 ? 14.494 -5.088 -16.378 1.00 87.88 188 GLN A C 1
ATOM 1432 O O . GLN A 1 188 ? 15.371 -5.826 -16.821 1.00 87.88 188 GLN A O 1
ATOM 1437 N N . GLN A 1 189 ? 14.638 -3.762 -16.367 1.00 90.69 189 GLN A N 1
ATOM 1438 C CA . GLN A 1 189 ? 15.821 -3.049 -16.856 1.00 90.69 189 GLN A CA 1
ATOM 1439 C C . GLN A 1 189 ? 16.904 -2.881 -15.774 1.00 90.69 189 GLN A C 1
ATOM 1441 O O . GLN A 1 189 ? 17.967 -2.310 -16.039 1.00 90.69 189 GLN A O 1
ATOM 1446 N N . CYS A 1 190 ? 16.665 -3.384 -14.560 1.00 84.69 190 CYS A N 1
ATOM 1447 C CA . CYS A 1 190 ? 17.615 -3.369 -13.452 1.00 84.69 190 CYS A CA 1
ATOM 1448 C C . CYS A 1 190 ? 18.560 -4.580 -13.551 1.00 84.69 190 CYS A C 1
ATOM 1450 O O . CYS A 1 190 ? 18.356 -5.606 -12.904 1.00 84.69 190 CYS A O 1
ATOM 1452 N N . VAL A 1 191 ? 19.595 -4.466 -14.389 1.00 69.88 191 VAL A N 1
ATOM 1453 C CA . VAL A 1 191 ? 20.482 -5.584 -14.782 1.00 69.88 191 VAL A CA 1
ATOM 1454 C C . VAL A 1 191 ? 21.310 -6.157 -13.617 1.00 69.88 191 VAL A C 1
ATOM 1456 O O . VAL A 1 191 ? 21.721 -7.312 -13.656 1.00 69.88 191 VAL A O 1
ATOM 1459 N N . THR A 1 192 ? 21.524 -5.382 -12.550 1.00 63.00 192 THR A N 1
ATOM 1460 C CA . THR A 1 192 ? 22.206 -5.828 -11.326 1.00 63.00 192 THR A CA 1
ATOM 1461 C C . THR A 1 192 ? 21.450 -5.317 -10.106 1.00 63.00 192 THR A C 1
ATOM 1463 O O . THR A 1 192 ? 21.686 -4.196 -9.652 1.00 63.00 192 THR A O 1
ATOM 1466 N N . ARG A 1 193 ? 20.528 -6.123 -9.570 1.00 66.50 193 ARG A N 1
ATOM 1467 C CA . ARG A 1 193 ? 19.962 -5.840 -8.245 1.00 66.50 193 ARG A CA 1
ATOM 1468 C C . ARG A 1 193 ? 21.098 -5.924 -7.227 1.00 66.50 193 ARG A C 1
ATOM 1470 O O . ARG A 1 193 ? 21.768 -6.953 -7.155 1.00 66.50 193 ARG A O 1
ATOM 1477 N N . ALA A 1 194 ? 21.341 -4.835 -6.499 1.00 65.62 194 ALA A N 1
ATOM 1478 C CA . ALA A 1 194 ? 22.445 -4.762 -5.543 1.00 65.62 194 ALA A CA 1
ATOM 1479 C C . ALA A 1 194 ? 22.238 -5.717 -4.355 1.00 65.62 194 ALA A C 1
ATOM 1481 O O . ALA A 1 194 ? 23.206 -6.292 -3.861 1.00 65.62 194 ALA A O 1
ATOM 1482 N N . SER A 1 195 ? 20.977 -5.933 -3.960 1.00 71.75 195 SER A N 1
ATOM 1483 C CA . SER A 1 195 ? 20.591 -6.779 -2.828 1.00 71.75 195 SER A CA 1
ATOM 1484 C C . SER A 1 195 ? 19.320 -7.584 -3.145 1.00 71.75 195 SER A C 1
ATOM 1486 O O . SER A 1 195 ? 18.576 -7.228 -4.062 1.00 71.75 195 SER A O 1
ATOM 1488 N N . PRO A 1 196 ? 19.038 -8.675 -2.407 1.00 79.56 196 PRO A N 1
ATOM 1489 C CA . PRO A 1 196 ? 17.733 -9.333 -2.439 1.00 79.56 196 PRO A CA 1
ATOM 1490 C C . PRO A 1 196 ? 16.602 -8.365 -2.066 1.00 79.56 196 PRO A C 1
ATOM 1492 O O . PRO A 1 196 ? 16.799 -7.452 -1.262 1.00 79.56 196 PRO A O 1
ATOM 1495 N N . LEU A 1 197 ? 15.404 -8.602 -2.605 1.00 83.62 197 LEU A N 1
ATOM 1496 C CA . LEU A 1 197 ? 14.200 -7.876 -2.199 1.00 83.62 197 LEU A CA 1
ATOM 1497 C C . LEU A 1 197 ? 13.683 -8.471 -0.893 1.00 83.62 197 LEU A C 1
ATOM 1499 O O . LEU A 1 197 ? 12.799 -9.317 -0.878 1.00 83.62 197 LEU A O 1
ATOM 1503 N N . SER A 1 198 ? 14.305 -8.072 0.208 1.00 86.56 198 SER A N 1
ATOM 1504 C CA . SER A 1 198 ? 13.986 -8.616 1.519 1.00 86.56 198 SER A CA 1
ATOM 1505 C C . SER A 1 198 ? 12.704 -8.014 2.083 1.00 86.56 198 SER A C 1
ATOM 1507 O O . SER A 1 198 ? 12.561 -6.790 2.178 1.00 86.56 198 SER A O 1
ATOM 1509 N N . THR A 1 199 ? 11.821 -8.883 2.562 1.00 91.44 199 THR A N 1
ATOM 1510 C CA . THR A 1 199 ? 10.727 -8.485 3.444 1.00 91.44 199 THR A CA 1
ATOM 1511 C C . THR A 1 199 ? 11.278 -8.158 4.824 1.00 91.44 199 THR A C 1
ATOM 1513 O O . THR A 1 199 ? 12.079 -8.900 5.402 1.00 91.44 199 THR A O 1
ATOM 1516 N N . ARG A 1 200 ? 10.828 -7.038 5.375 1.00 93.12 200 ARG A N 1
ATOM 1517 C CA . ARG A 1 200 ? 11.075 -6.651 6.758 1.00 93.12 200 ARG A CA 1
ATOM 1518 C C . ARG A 1 200 ? 9.767 -6.465 7.495 1.00 93.12 200 ARG A C 1
ATOM 1520 O O . ARG A 1 200 ? 8.727 -6.259 6.874 1.00 93.12 200 ARG A O 1
ATOM 1527 N N . MET A 1 201 ? 9.844 -6.517 8.816 1.00 95.06 201 MET A N 1
ATOM 1528 C CA . MET A 1 201 ? 8.741 -6.183 9.698 1.00 95.06 201 MET A CA 1
ATOM 1529 C C . MET A 1 201 ? 9.089 -4.996 10.589 1.00 95.06 201 MET A C 1
ATOM 1531 O O . MET A 1 201 ? 10.232 -4.829 11.005 1.00 95.06 201 MET A O 1
ATOM 1535 N N . SER A 1 202 ? 8.093 -4.180 10.895 1.00 97.44 202 SER A N 1
ATOM 1536 C CA . SER A 1 202 ? 8.158 -3.120 11.895 1.00 97.44 202 SER A CA 1
ATOM 1537 C C . SER A 1 202 ? 6.828 -3.069 12.636 1.00 97.44 202 SER A C 1
ATOM 1539 O O . SER A 1 202 ? 5.796 -3.406 12.062 1.00 97.44 202 SER A O 1
ATOM 1541 N N . TRP A 1 203 ? 6.824 -2.661 13.898 1.00 97.81 203 TRP A N 1
ATOM 1542 C CA . TRP A 1 203 ? 5.620 -2.660 14.722 1.00 97.81 203 TRP A CA 1
ATOM 1543 C C . TRP A 1 203 ? 5.405 -1.341 15.453 1.00 97.81 203 TRP A C 1
ATOM 1545 O O . TRP A 1 203 ? 6.326 -0.542 15.635 1.00 97.81 203 TRP A O 1
ATOM 1555 N N . SER A 1 204 ? 4.166 -1.115 15.880 1.00 98.12 204 SER A N 1
ATOM 1556 C CA . SER A 1 204 ? 3.784 0.018 16.712 1.00 98.12 204 SER A CA 1
ATOM 1557 C C . SER A 1 204 ? 2.628 -0.332 17.641 1.00 98.12 204 SER A C 1
ATOM 1559 O O . SER A 1 204 ? 1.743 -1.103 17.281 1.00 98.12 204 SER A O 1
ATOM 1561 N N . ALA A 1 205 ? 2.589 0.292 18.816 1.00 97.44 205 ALA A N 1
ATOM 1562 C CA . ALA A 1 205 ? 1.432 0.236 19.708 1.00 97.44 205 ALA A CA 1
ATOM 1563 C C . ALA A 1 205 ? 0.237 1.067 19.192 1.00 97.44 205 ALA A C 1
ATOM 1565 O O . ALA A 1 205 ? -0.875 0.923 19.688 1.00 97.44 205 ALA A O 1
ATOM 1566 N N . SER A 1 206 ? 0.454 1.943 18.204 1.00 97.00 206 SER A N 1
ATOM 1567 C CA . SER A 1 206 ? -0.569 2.815 17.622 1.00 97.00 206 SER A CA 1
ATOM 1568 C C . SER A 1 206 ? -0.576 2.684 16.099 1.00 97.00 206 SER A C 1
ATOM 1570 O O . SER A 1 206 ? 0.499 2.623 15.496 1.00 97.00 206 SER A O 1
ATOM 1572 N N . PRO A 1 207 ? -1.743 2.738 15.428 1.00 96.50 207 PRO A N 1
ATOM 1573 C CA . PRO A 1 207 ? -1.782 2.754 13.964 1.00 96.50 207 PRO A CA 1
ATOM 1574 C C . PRO A 1 207 ? -1.076 3.997 13.384 1.00 96.50 207 PRO A C 1
ATOM 1576 O O . PRO A 1 207 ? -0.655 4.016 12.227 1.00 96.50 207 PRO A O 1
ATOM 1579 N N . HIS A 1 208 ? -0.884 5.043 14.190 1.00 96.94 208 HIS A N 1
ATOM 1580 C CA . HIS A 1 208 ? -0.162 6.245 13.788 1.00 96.94 208 HIS A CA 1
ATOM 1581 C C . HIS A 1 208 ? 1.359 6.129 13.950 1.00 96.94 208 HIS A C 1
ATOM 1583 O O . HIS A 1 208 ? 2.073 7.038 13.524 1.00 96.94 208 HIS A O 1
ATOM 1589 N N . GLY A 1 209 ? 1.895 5.058 14.530 1.00 95.94 209 GLY A N 1
ATOM 1590 C CA . GLY A 1 209 ? 3.300 5.002 14.924 1.00 95.94 209 GLY A CA 1
ATOM 1591 C C . GLY A 1 209 ? 3.566 5.635 16.307 1.00 95.94 209 GLY A C 1
ATOM 1592 O O . GLY A 1 209 ? 2.626 5.980 17.022 1.00 95.94 209 GLY A O 1
ATOM 1593 N N . PRO A 1 210 ? 4.842 5.841 16.684 1.00 97.44 210 PRO A N 1
ATOM 1594 C CA . PRO A 1 210 ? 6.036 5.569 15.885 1.00 97.44 210 PRO A CA 1
ATOM 1595 C C . PRO A 1 210 ? 6.212 4.075 15.607 1.00 97.44 210 PRO A C 1
ATOM 1597 O O . PRO A 1 210 ? 5.786 3.232 16.394 1.00 97.44 210 PRO A O 1
ATOM 1600 N N . TRP A 1 211 ? 6.811 3.771 14.461 1.00 97.94 211 TRP A N 1
ATOM 1601 C CA . TRP A 1 211 ? 7.113 2.410 14.030 1.00 97.94 211 TRP A CA 1
ATOM 1602 C C . TRP A 1 211 ? 8.531 2.035 14.470 1.00 97.94 211 TRP A C 1
ATOM 1604 O O . TRP A 1 211 ? 9.426 2.884 14.447 1.00 97.94 211 TRP A O 1
ATOM 1614 N N . SER A 1 212 ? 8.733 0.789 14.895 1.00 98.19 212 SER A N 1
ATOM 1615 C CA . SER A 1 212 ? 10.043 0.272 15.298 1.00 98.19 212 SER A CA 1
ATOM 1616 C C . SER A 1 212 ? 11.036 0.237 14.129 1.00 98.19 212 SER A C 1
ATOM 1618 O O . SER A 1 212 ? 10.659 0.322 12.957 1.00 98.19 212 SER A O 1
ATOM 1620 N N . THR A 1 213 ? 12.325 0.077 14.428 1.00 97.06 213 THR A N 1
ATOM 1621 C CA . THR A 1 213 ? 13.338 -0.186 13.397 1.00 97.06 213 THR A CA 1
ATOM 1622 C C . THR A 1 213 ? 12.985 -1.461 12.613 1.00 97.06 213 THR A C 1
ATOM 1624 O O . THR A 1 213 ? 12.700 -2.474 13.247 1.00 97.06 213 THR A O 1
ATOM 1627 N N . PRO A 1 214 ? 13.026 -1.460 11.264 1.00 95.94 214 PRO A N 1
ATOM 1628 C CA . PRO A 1 214 ? 12.650 -2.630 10.4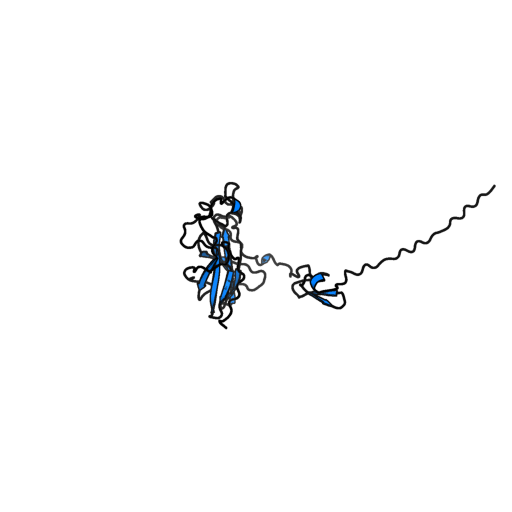76 1.00 95.94 214 PRO A CA 1
ATOM 1629 C C . PRO A 1 214 ? 13.592 -3.824 10.666 1.00 95.94 214 PRO A C 1
ATOM 1631 O O . PRO A 1 214 ? 14.774 -3.779 10.300 1.00 95.94 214 PRO A O 1
ATOM 1634 N N . GLU A 1 215 ? 13.039 -4.931 11.140 1.00 94.56 215 GLU A N 1
ATOM 1635 C CA . GLU A 1 215 ? 13.738 -6.198 11.323 1.00 94.56 215 GLU A CA 1
ATOM 1636 C C . GLU A 1 215 ? 13.571 -7.101 10.103 1.00 94.56 215 GLU A C 1
ATOM 1638 O O . GLU A 1 215 ? 12.524 -7.117 9.459 1.00 94.56 215 GLU A O 1
ATOM 1643 N N . LEU A 1 216 ? 14.621 -7.845 9.753 1.00 91.50 216 LEU A N 1
ATOM 1644 C CA . LEU A 1 216 ? 14.573 -8.772 8.627 1.00 91.50 216 LEU A CA 1
ATOM 1645 C C . LEU A 1 216 ? 13.623 -9.926 8.948 1.00 91.50 216 LEU A C 1
ATOM 1647 O O . LEU A 1 216 ? 13.801 -10.605 9.955 1.00 91.50 216 LEU A O 1
ATOM 1651 N N . VAL A 1 217 ? 12.669 -10.187 8.058 1.00 90.25 217 VAL A N 1
ATOM 1652 C CA . VAL A 1 217 ? 11.845 -11.394 8.122 1.00 90.25 217 VAL A CA 1
ATOM 1653 C C . VAL A 1 217 ? 12.577 -12.474 7.333 1.00 90.25 217 VAL A C 1
ATOM 1655 O O . VAL A 1 217 ? 12.788 -12.292 6.131 1.00 90.25 217 VAL A O 1
ATOM 1658 N N . PRO A 1 218 ? 13.006 -13.581 7.966 1.00 84.50 218 PRO A N 1
ATOM 1659 C CA . PRO A 1 218 ? 13.689 -14.650 7.253 1.00 84.50 218 PRO A CA 1
ATOM 1660 C C . PRO A 1 218 ? 12.782 -15.215 6.156 1.00 84.50 218 PRO A C 1
ATOM 1662 O O . PRO A 1 218 ? 11.751 -15.823 6.437 1.00 84.50 218 PRO A O 1
ATOM 1665 N N . ALA A 1 219 ? 13.159 -14.999 4.899 1.00 74.56 219 ALA A N 1
ATOM 1666 C CA . ALA A 1 219 ? 12.437 -15.518 3.748 1.00 74.56 219 ALA A CA 1
ATOM 1667 C C . ALA A 1 219 ? 13.113 -16.791 3.226 1.00 74.56 219 ALA A C 1
ATOM 1669 O O . ALA A 1 219 ? 14.339 -16.893 3.182 1.00 74.56 219 ALA A O 1
ATOM 1670 N N . LEU A 1 220 ? 12.304 -17.756 2.777 1.00 66.44 220 LEU A N 1
ATOM 1671 C CA . LEU A 1 220 ? 12.792 -18.965 2.097 1.00 66.44 220 LEU A CA 1
ATOM 1672 C C . LEU A 1 220 ? 13.330 -18.667 0.687 1.00 66.44 220 LEU A C 1
ATOM 1674 O O . LEU A 1 220 ? 13.998 -19.508 0.088 1.00 66.44 220 LEU A O 1
ATOM 1678 N N . THR A 1 221 ? 13.031 -17.484 0.142 1.00 69.75 221 THR A N 1
ATOM 1679 C CA . THR A 1 221 ? 13.450 -17.059 -1.196 1.00 69.75 221 THR A CA 1
ATOM 1680 C C . THR A 1 221 ? 14.127 -15.687 -1.153 1.00 69.75 221 THR A C 1
ATOM 1682 O O . THR A 1 221 ? 14.098 -14.990 -0.144 1.00 69.75 221 THR A O 1
ATOM 1685 N N . LYS A 1 222 ? 14.767 -15.304 -2.265 1.00 69.69 222 LYS A N 1
ATOM 1686 C CA . LYS A 1 222 ? 15.436 -14.000 -2.437 1.00 69.69 222 LYS A CA 1
ATOM 1687 C C . LYS A 1 222 ? 14.492 -12.886 -2.935 1.00 69.69 222 LYS A C 1
ATOM 1689 O O . LYS A 1 222 ? 14.976 -11.797 -3.255 1.00 69.69 222 LYS A O 1
ATOM 1694 N N . GLY A 1 223 ? 13.202 -13.189 -3.091 1.00 71.31 223 GLY A N 1
ATOM 1695 C CA . GLY A 1 223 ? 12.176 -12.258 -3.558 1.00 71.31 223 GLY A CA 1
ATOM 1696 C C . GLY A 1 223 ? 11.356 -11.680 -2.411 1.00 71.31 223 GLY A C 1
ATOM 1697 O O . GLY A 1 223 ? 11.370 -12.213 -1.298 1.00 71.31 223 GLY A O 1
ATOM 1698 N N . ASP A 1 224 ? 10.627 -10.611 -2.718 1.00 72.62 224 ASP A N 1
ATOM 1699 C CA . ASP A 1 224 ? 9.581 -10.093 -1.850 1.00 72.62 224 ASP A CA 1
ATOM 1700 C C . ASP A 1 224 ? 8.525 -11.179 -1.609 1.00 72.62 224 ASP A C 1
ATOM 1702 O O . ASP A 1 224 ? 8.227 -12.004 -2.476 1.00 72.62 224 ASP A O 1
ATOM 1706 N N . THR A 1 225 ? 7.997 -11.228 -0.38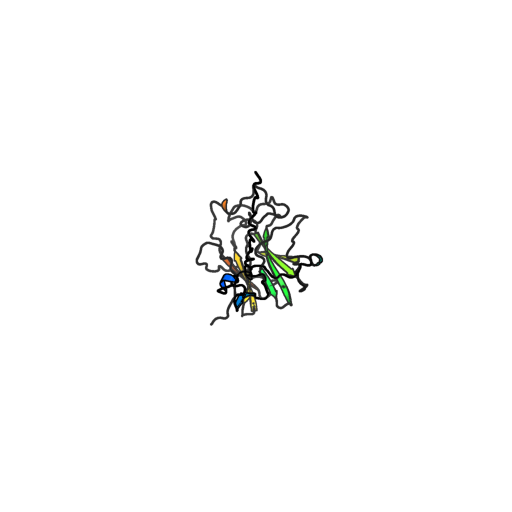9 1.00 78.31 225 THR A N 1
ATOM 1707 C CA . THR A 1 225 ? 7.081 -12.306 0.012 1.00 78.31 225 THR A CA 1
ATOM 1708 C C . THR A 1 225 ? 5.612 -11.936 -0.124 1.00 78.31 225 THR A C 1
ATOM 1710 O O . THR A 1 225 ? 4.782 -12.828 0.028 1.00 78.31 225 THR A O 1
ATOM 1713 N N . ASN A 1 226 ? 5.294 -10.657 -0.376 1.00 78.62 226 ASN A N 1
ATOM 1714 C CA . ASN A 1 226 ? 3.934 -10.164 -0.614 1.00 78.62 226 ASN A CA 1
ATOM 1715 C C . ASN A 1 226 ? 2.897 -10.778 0.349 1.00 78.62 226 ASN A C 1
ATOM 1717 O O . ASN A 1 226 ? 1.904 -11.389 -0.046 1.00 78.62 226 ASN A O 1
ATOM 1721 N N . LEU A 1 227 ? 3.202 -10.708 1.650 1.00 82.44 227 LEU A N 1
ATOM 1722 C CA . LEU A 1 227 ? 2.475 -11.478 2.654 1.00 82.44 227 LEU A CA 1
ATOM 1723 C C . LEU A 1 227 ? 1.053 -10.948 2.851 1.00 82.44 227 LEU A C 1
ATOM 1725 O O . LEU A 1 227 ? 0.823 -9.744 2.887 1.00 82.44 227 LEU A O 1
ATOM 1729 N N . ALA A 1 228 ? 0.127 -11.868 3.106 1.00 81.56 228 ALA A N 1
ATOM 1730 C CA . ALA A 1 228 ? -1.147 -11.589 3.758 1.00 81.56 228 ALA A CA 1
ATOM 1731 C C . ALA A 1 228 ? -1.112 -12.251 5.142 1.00 81.56 228 ALA A C 1
ATOM 1733 O O . ALA A 1 228 ? -1.385 -13.443 5.291 1.00 81.56 228 ALA A O 1
ATOM 1734 N N . CYS A 1 229 ? -0.669 -11.503 6.154 1.00 84.25 229 CYS A N 1
ATOM 1735 C CA . CYS A 1 229 ? -0.336 -12.072 7.459 1.00 84.25 229 CYS A CA 1
ATOM 1736 C C . CYS A 1 229 ? -1.545 -12.160 8.399 1.00 84.25 229 CYS A C 1
ATOM 1738 O O . CYS A 1 229 ? -2.239 -11.171 8.638 1.00 84.25 229 CYS A O 1
ATOM 1740 N N . VAL A 1 230 ? -1.697 -13.311 9.056 1.00 87.38 230 VAL A N 1
ATOM 1741 C CA . VAL A 1 230 ? -2.451 -13.448 10.311 1.00 87.38 230 VAL A CA 1
ATOM 1742 C C . VAL A 1 230 ? -1.467 -13.867 11.397 1.00 87.38 230 VAL A C 1
ATOM 1744 O O . VAL A 1 230 ? -0.824 -14.909 11.276 1.00 87.38 230 VAL A O 1
ATOM 1747 N N . ILE A 1 231 ? -1.342 -13.063 12.453 1.00 90.19 231 ILE A N 1
ATOM 1748 C CA . ILE A 1 231 ? -0.424 -13.338 13.563 1.00 90.19 231 ILE A CA 1
ATOM 1749 C C . ILE A 1 231 ? -1.195 -14.109 14.631 1.00 90.19 231 ILE A C 1
ATOM 1751 O O . ILE A 1 231 ? -2.176 -13.611 15.182 1.00 90.19 231 ILE A O 1
ATOM 1755 N N . ARG A 1 232 ? -0.773 -15.345 14.901 1.00 91.06 232 ARG A N 1
ATOM 1756 C CA . ARG A 1 232 ? -1.399 -16.210 15.908 1.00 91.06 232 ARG A CA 1
ATOM 1757 C C . ARG A 1 232 ? -0.675 -16.088 17.252 1.00 91.06 232 ARG A C 1
ATOM 1759 O O . ARG A 1 232 ? 0.514 -15.772 17.256 1.00 91.06 232 ARG A O 1
ATOM 1766 N N . PRO A 1 233 ? -1.361 -16.341 18.382 1.00 90.12 233 PRO A N 1
ATOM 1767 C CA . PRO A 1 233 ? -0.688 -16.527 19.663 1.00 90.12 233 PRO A CA 1
ATOM 1768 C C . PRO A 1 233 ? 0.327 -17.668 19.568 1.00 90.12 233 PRO A C 1
ATOM 1770 O O . PRO A 1 233 ? 0.133 -18.602 18.786 1.00 90.12 233 PRO A O 1
ATOM 1773 N N . ASN A 1 234 ? 1.379 -17.612 20.384 1.00 86.00 234 ASN A N 1
ATOM 1774 C CA . ASN A 1 234 ? 2.246 -18.772 20.568 1.00 86.00 234 ASN A CA 1
ATOM 1775 C C . ASN A 1 234 ? 1.401 -19.920 21.139 1.00 86.00 234 ASN A C 1
ATOM 1777 O O . ASN A 1 234 ? 0.652 -19.708 22.096 1.00 86.00 234 ASN A O 1
ATOM 1781 N N . ALA A 1 235 ? 1.484 -21.084 20.495 1.00 73.00 235 ALA A N 1
ATOM 1782 C CA . ALA A 1 235 ? 0.835 -22.312 20.944 1.00 73.00 235 ALA A CA 1
ATOM 1783 C C . ALA A 1 235 ? 1.582 -22.929 22.132 1.00 73.00 235 ALA A C 1
ATOM 1785 O O . ALA A 1 235 ? 2.827 -22.791 22.173 1.00 73.00 235 ALA A O 1
#

InterPro domains:
  IPR023296 Glycosyl hydrolase, five-bladed beta-propeller domain superfamily [G3DSA:2.115.10.20] (59-233)
  IPR023296 Glycosyl hydrolase, five-bladed beta-propeller domain superfamily [SSF75005] (79-225)

Secondary structure (DSSP, 8-state):
--------------------S---SSTTTTTTSEEEETTEEEE-TTEESTTS-EE-PPPP-GGG--EE--EETTEE--EEEEEEEE-TTSPEEEEEEEEGGG--GGGHHHHEEEEEEEE---SSSPEEEEEEEEE-SSEEEEEEEE-TTS-EEEEEEE-TTSPTTTTTSSPP--EETTEE-TTS--GGG-SS-SS---EEEEEESSTT-PPPPPEEP--SSSS-------PPPP-

Sequence (235 aa):
AFRTKTRSMRFIIALLTLRCVGACDSDADCSYNGQCVDQACLCVPQFRGNACDIFNFEPLDLTKGTGLRTVRSDSQVSSWGGSVLQADDGLFHMWSAEMTHSTGIKVWLTNSQIVHAIATDSSRPFEFVRQKVVWPVFAHEPTVSRAPSGEYVMFFTTSFGEQPGSQCGPPCKCGANGTSCLSCRNDQQCVTRASPLSTRMSWSASPHGPWSTPELVPALTKGDTNLACVIRPNA

Foldseek 3Di:
DDDDDDDDDDDDDDPPPPPDPQFDPALVQLVVQAGRDPSFGDGDCQADDRSSPHGDDDDADCVQPADEFDDDPNFTWDKAQWAWDQAPVRKIKTKIWIFPLQAAPQQLQQGTFIWIWIFPDPPPPTYTHTDDTLGGPNWHNWYWEAAPVQKIKIKIFDPPPDDRQLQAHHRQNAHGRNHHDPPRHGPVNRPDGNAQRFIWMWIANDSVDPIHDTHTDDDPDSHRPSDPDDHDPDD

pLDDT: mean 87.3, std 14.32, range [37.59, 98.19]

Radius of gyration: 27.38 Å; chains: 1; bounding box: 77×54×92 Å